Protein AF-A0A820VZ12-F1 (afdb_monomer)

Sequence (240 aa):
MRTAVIKLWQDGKSKKFISRVVNHDIKTIRKIIKSYEQEVAGKLQESTKVTILSNYQDQIQQFLEQNLSKVRIFEELQKAGYNGSYPSLTNYARGLEVSGKVCVRFHTLAGEEAQVDFGEVLFTTTAEILRQLHMSKADNSYYKKFNEYLAVDLLILDELGFKKLPNYSSDDFFEIIAKRYEKGSVIITSNKPFENWGEIFDDKVLANAIRDRVIHHAIICKINNGISYRTKSISFEPNN

Foldseek 3Di:
DLVQLVVVVVVVDDLVVSCVVVVHDSVVSVVSVVVVVCVVCVPPPPPPPVDLCVVCVVVLVVCVVVVHDLVVSVVVVVVVVDPDDSVVSVVVVVVVDPPPPPDPPDDDDVVPPPPPPPFFEDEDELQVLLVVLVVCVVVVCNVVSLVVQVVTQEYEYEEQPVDADDLSSLVSVLVSLVSCQVPHHYHYDYPDDLVCQCRRNVHPVSSVSSSCSDPVPDDDDDDPDDDPPVCPVVPDDPDD

Structure (mmCIF, N/CA/C/O backbone):
data_AF-A0A820VZ12-F1
#
_entry.id   AF-A0A820VZ12-F1
#
loop_
_atom_site.group_PDB
_atom_site.id
_atom_site.type_symbol
_atom_site.label_atom_id
_atom_site.label_alt_id
_atom_site.label_comp_id
_atom_site.label_asym_id
_atom_site.label_entity_id
_atom_site.label_seq_id
_atom_site.pdbx_PDB_ins_code
_atom_site.Cartn_x
_atom_site.Cartn_y
_atom_site.Cartn_z
_atom_site.occupancy
_atom_site.B_iso_or_equiv
_atom_site.auth_seq_id
_atom_site.auth_comp_id
_atom_site.auth_asym_id
_atom_site.auth_atom_id
_atom_site.pdbx_PDB_model_num
ATOM 1 N N . MET A 1 1 ? -48.616 -8.112 40.181 1.00 79.62 1 MET A N 1
ATOM 2 C CA . MET A 1 1 ? -47.929 -8.844 41.276 1.00 79.62 1 MET A CA 1
ATOM 3 C C . MET A 1 1 ? -46.790 -8.034 41.904 1.00 79.62 1 MET A C 1
ATOM 5 O O . MET A 1 1 ? -46.906 -7.684 43.070 1.00 79.62 1 MET A O 1
ATOM 9 N N . ARG A 1 2 ? -45.727 -7.689 41.154 1.00 87.50 2 ARG A N 1
ATOM 10 C CA . ARG A 1 2 ? -44.543 -6.950 41.652 1.00 87.50 2 ARG A CA 1
ATOM 11 C C . ARG A 1 2 ? -44.887 -5.673 42.439 1.00 87.50 2 ARG A C 1
ATOM 13 O O . ARG A 1 2 ? -44.446 -5.515 43.570 1.00 87.50 2 ARG A O 1
ATOM 20 N N . THR A 1 3 ? -45.743 -4.820 41.881 1.00 88.44 3 THR A N 1
ATOM 21 C CA . THR A 1 3 ? -46.170 -3.548 42.491 1.00 88.44 3 THR A CA 1
ATOM 22 C C . THR A 1 3 ? -46.913 -3.732 43.817 1.00 88.44 3 THR A C 1
ATOM 24 O O . THR A 1 3 ? -46.687 -2.981 44.758 1.00 88.44 3 THR A O 1
ATOM 27 N N . ALA A 1 4 ? -47.758 -4.763 43.924 1.00 91.12 4 ALA A N 1
ATOM 28 C CA . ALA A 1 4 ? -48.505 -5.058 45.149 1.00 91.12 4 ALA A CA 1
ATOM 29 C C . ALA A 1 4 ? -47.581 -5.523 46.287 1.00 91.12 4 ALA A C 1
ATOM 31 O O . ALA A 1 4 ? -47.756 -5.113 47.431 1.00 91.12 4 ALA A O 1
ATOM 32 N N . VAL A 1 5 ? -46.562 -6.332 45.964 1.00 93.38 5 VAL A N 1
ATOM 33 C CA . VAL A 1 5 ? -45.535 -6.776 46.922 1.00 93.38 5 VAL A CA 1
ATOM 34 C C . VAL A 1 5 ? -44.725 -5.591 47.449 1.00 93.38 5 VAL A C 1
ATOM 36 O O . VAL A 1 5 ? -44.518 -5.497 48.655 1.00 93.38 5 VAL A O 1
ATOM 39 N N . ILE A 1 6 ? -44.301 -4.681 46.566 1.00 93.00 6 ILE A N 1
ATOM 40 C CA . ILE A 1 6 ? -43.519 -3.493 46.941 1.00 93.00 6 ILE A CA 1
ATOM 41 C C . ILE A 1 6 ? -44.345 -2.556 47.826 1.00 93.00 6 ILE A C 1
ATOM 43 O O . ILE A 1 6 ? -43.860 -2.150 48.876 1.00 93.00 6 ILE A O 1
ATOM 47 N N . LYS A 1 7 ? -45.604 -2.280 47.460 1.00 94.62 7 LYS A N 1
ATOM 48 C CA . LYS A 1 7 ? -46.491 -1.400 48.234 1.00 94.62 7 LYS A CA 1
ATOM 49 C C . LYS A 1 7 ? -46.727 -1.928 49.652 1.00 94.62 7 LYS A C 1
ATOM 51 O O . LYS A 1 7 ? -46.475 -1.225 50.618 1.00 94.62 7 LYS A O 1
ATOM 56 N N . LEU A 1 8 ? -47.091 -3.207 49.789 1.00 94.31 8 LEU A N 1
ATOM 57 C CA . LEU A 1 8 ? -47.292 -3.828 51.105 1.00 94.31 8 LEU A CA 1
ATOM 58 C C . LEU A 1 8 ? -46.006 -3.892 51.945 1.00 94.31 8 LEU A C 1
ATOM 60 O O . LEU A 1 8 ? -46.069 -3.872 53.174 1.00 94.31 8 LEU A O 1
ATOM 64 N N . TRP A 1 9 ? -44.845 -4.010 51.296 1.00 93.75 9 TRP A N 1
ATOM 65 C CA . TRP A 1 9 ? -43.552 -3.978 51.974 1.00 93.75 9 TRP A CA 1
ATOM 66 C C . TRP A 1 9 ? -43.190 -2.566 52.457 1.00 93.75 9 TRP A C 1
ATOM 68 O O . TRP A 1 9 ? -42.733 -2.428 53.590 1.00 93.75 9 TRP A O 1
ATOM 78 N N . GLN A 1 10 ? -43.461 -1.532 51.654 1.00 91.62 10 GLN A N 1
ATOM 79 C CA . GLN A 1 10 ? -43.332 -0.12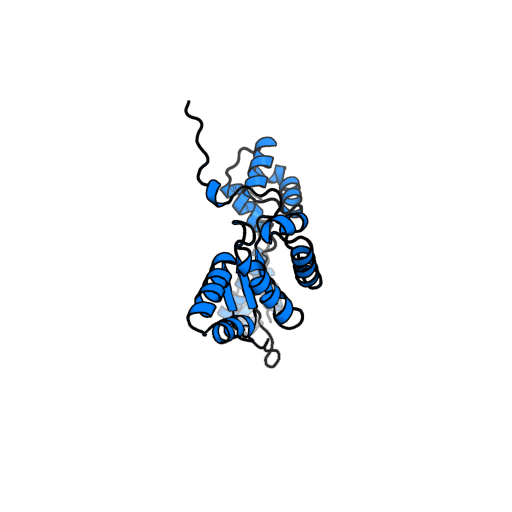4 52.051 1.00 91.62 10 GLN A CA 1
ATOM 80 C C . GLN A 1 10 ? -44.291 0.246 53.192 1.00 91.62 10 GLN A C 1
ATOM 82 O O . GLN A 1 10 ? -43.900 0.980 54.093 1.00 91.62 10 GLN A O 1
ATOM 87 N N . ASP A 1 11 ? -45.487 -0.352 53.229 1.00 94.00 11 ASP A N 1
ATOM 88 C CA . ASP A 1 11 ? -46.452 -0.243 54.337 1.00 94.00 11 ASP A CA 1
ATOM 89 C C . ASP A 1 11 ? -46.013 -1.015 55.611 1.00 94.00 11 ASP A C 1
ATOM 91 O O . ASP A 1 11 ? -46.794 -1.191 56.551 1.00 94.00 11 ASP A O 1
ATOM 95 N N . GLY A 1 12 ? -44.784 -1.548 55.645 1.00 91.25 12 GLY A N 1
ATOM 96 C CA . GLY A 1 12 ? -44.184 -2.207 56.810 1.00 91.25 12 GLY A CA 1
ATOM 97 C C . GLY A 1 12 ? -44.723 -3.608 57.116 1.00 91.25 12 GLY A C 1
ATOM 98 O O . GLY A 1 12 ? -44.469 -4.153 58.194 1.00 91.25 12 GLY A O 1
ATOM 99 N N . LYS A 1 13 ? -45.481 -4.235 56.205 1.00 94.06 13 LYS A N 1
ATOM 100 C CA . LYS A 1 13 ? -46.035 -5.577 56.441 1.00 94.06 13 LYS A CA 1
ATOM 101 C C . LYS A 1 13 ? -44.950 -6.656 56.377 1.00 94.06 13 LYS A C 1
ATOM 103 O O . LYS A 1 13 ? -44.010 -6.608 55.585 1.00 94.06 13 LYS A O 1
ATOM 108 N N . SER A 1 14 ? -45.110 -7.705 57.189 1.00 93.31 14 SER A N 1
ATOM 109 C CA . SER A 1 14 ? -44.151 -8.816 57.219 1.00 93.31 14 SER A CA 1
ATOM 110 C C . SER A 1 14 ? -44.168 -9.635 55.918 1.00 93.31 14 SER A C 1
ATOM 112 O O . SER A 1 14 ? -45.216 -9.884 55.325 1.00 93.31 14 SER A O 1
ATOM 114 N N . LYS A 1 15 ? -43.008 -10.162 55.504 1.00 93.12 15 LYS A N 1
ATOM 115 C CA . LYS A 1 15 ? -42.866 -10.988 54.282 1.00 93.12 15 LYS A CA 1
ATOM 116 C C . LYS A 1 15 ? -43.802 -12.214 54.272 1.00 93.12 15 LYS A C 1
ATOM 118 O O . LYS A 1 15 ? -44.285 -12.606 53.214 1.00 93.12 15 LYS A O 1
ATOM 123 N N . LYS A 1 16 ? -44.102 -12.791 55.449 1.00 93.31 16 LYS A N 1
ATOM 124 C CA . LYS A 1 16 ? -45.083 -13.886 55.612 1.00 93.31 16 LYS A CA 1
ATOM 125 C C . LYS A 1 16 ? -46.522 -13.418 55.370 1.00 93.31 16 LYS A C 1
ATOM 127 O O . LYS A 1 16 ? -47.303 -14.155 54.785 1.00 93.31 16 LYS A O 1
ATOM 132 N N . PHE A 1 17 ? -46.874 -12.210 55.812 1.00 94.06 17 PHE A N 1
ATOM 133 C CA . PHE A 1 17 ? -48.188 -11.620 55.555 1.00 94.06 17 PHE A CA 1
ATOM 134 C C . PHE A 1 17 ? -48.391 -11.363 54.058 1.00 94.06 17 PHE A C 1
ATOM 136 O O . PHE A 1 17 ? -49.392 -11.792 53.494 1.00 94.06 17 PHE A O 1
ATOM 143 N N . ILE A 1 18 ? -47.392 -10.772 53.397 1.00 95.19 18 ILE A N 1
ATOM 144 C CA . ILE A 1 18 ? -47.425 -10.498 51.951 1.00 95.19 18 ILE A CA 1
ATOM 145 C C . ILE A 1 18 ? -47.590 -11.799 51.147 1.00 95.19 18 ILE A C 1
ATOM 147 O O . ILE A 1 18 ? -48.362 -11.836 50.196 1.00 95.19 18 ILE A O 1
ATOM 151 N N . SER A 1 19 ? -46.928 -12.883 51.567 1.00 94.88 19 SER A N 1
ATOM 152 C CA . SER A 1 19 ? -47.043 -14.212 50.943 1.00 94.88 19 SER A CA 1
ATOM 153 C C . SER A 1 19 ? -48.467 -14.759 50.952 1.00 94.88 19 SER A C 1
ATOM 155 O O . SER A 1 19 ? -48.923 -15.260 49.927 1.00 94.88 19 SER A O 1
ATOM 157 N N . ARG A 1 20 ? -49.193 -14.592 52.064 1.00 93.56 20 ARG A N 1
ATOM 158 C CA . ARG A 1 20 ? -50.589 -15.039 52.185 1.00 93.56 20 ARG A CA 1
ATOM 159 C C . ARG A 1 20 ? -51.551 -14.187 51.363 1.00 93.56 20 ARG A C 1
ATOM 161 O O . ARG A 1 20 ? -52.439 -14.733 50.728 1.00 93.56 20 ARG A O 1
ATOM 168 N N . VAL A 1 21 ? -51.362 -12.866 51.360 1.00 93.38 21 VAL A N 1
ATOM 169 C CA . VAL A 1 21 ? -52.245 -11.929 50.641 1.00 93.38 21 VAL A CA 1
ATOM 170 C C . VAL A 1 21 ? -52.068 -12.037 49.128 1.00 93.38 21 VAL A C 1
ATOM 172 O O . VAL A 1 21 ? -53.041 -12.011 48.384 1.00 93.38 21 VAL A O 1
ATOM 175 N N . VAL A 1 22 ? -50.823 -12.162 48.665 1.00 91.19 22 VAL A N 1
ATOM 176 C CA . VAL A 1 22 ? -50.492 -12.228 47.233 1.00 91.19 22 VAL A CA 1
ATOM 177 C C . VAL A 1 22 ? -50.531 -13.676 46.711 1.00 91.19 22 VAL A C 1
ATOM 179 O O . VAL A 1 22 ? -50.381 -13.888 45.515 1.00 91.19 22 VAL A O 1
ATOM 182 N N . ASN A 1 23 ? -50.752 -14.664 47.589 1.00 92.25 23 ASN A N 1
ATOM 183 C CA . ASN A 1 23 ? -50.752 -16.104 47.305 1.00 92.25 23 ASN A CA 1
ATOM 184 C C . ASN A 1 23 ? -49.514 -16.575 46.515 1.00 92.25 23 ASN A C 1
ATOM 186 O O . ASN A 1 23 ? -49.612 -17.254 45.495 1.00 92.25 23 ASN A O 1
ATOM 190 N N . HIS A 1 24 ? -48.326 -16.176 46.976 1.00 91.69 24 HIS A N 1
ATOM 191 C CA . HIS A 1 24 ? -47.052 -16.527 46.343 1.00 91.69 24 HIS A CA 1
ATOM 192 C C . HIS A 1 24 ? -45.999 -16.951 47.363 1.00 91.69 24 HIS A C 1
ATOM 194 O O . HIS A 1 24 ? -45.975 -16.464 48.496 1.00 91.69 24 HIS A O 1
ATOM 200 N N . ASP A 1 25 ? -45.089 -17.828 46.928 1.00 92.50 25 ASP A N 1
ATOM 201 C CA . ASP A 1 25 ? -43.994 -18.325 47.759 1.00 92.50 25 ASP A CA 1
ATOM 202 C C . ASP A 1 25 ? -43.105 -17.193 48.301 1.00 92.50 25 ASP A C 1
ATOM 204 O O . ASP A 1 25 ? -42.796 -16.195 47.634 1.00 92.50 25 ASP A O 1
ATOM 208 N N . ILE A 1 26 ? -42.646 -17.374 49.539 1.00 90.88 26 ILE A N 1
ATOM 209 C CA . ILE A 1 26 ? -41.866 -16.372 50.262 1.00 90.88 26 ILE A CA 1
ATOM 210 C C . ILE A 1 26 ? -40.507 -16.083 49.602 1.00 90.88 26 ILE A C 1
ATOM 212 O O . ILE A 1 26 ? -39.981 -14.976 49.762 1.00 90.88 26 ILE A O 1
ATOM 216 N N . LYS A 1 27 ? -39.924 -17.025 48.843 1.00 91.94 27 LYS A N 1
ATOM 217 C CA . LYS A 1 27 ? -38.670 -16.807 48.102 1.00 91.94 27 LYS A CA 1
ATOM 218 C C . LYS A 1 27 ? -38.882 -15.833 46.948 1.00 91.94 27 LYS A C 1
ATOM 220 O O . LYS A 1 27 ? -38.042 -14.958 46.746 1.00 91.94 27 LYS A O 1
ATOM 225 N N . THR A 1 28 ? -40.019 -15.919 46.260 1.00 89.94 28 THR A N 1
ATOM 226 C CA . THR A 1 28 ? -40.394 -14.988 45.185 1.00 89.94 28 THR A CA 1
ATOM 227 C C . THR A 1 28 ? -40.543 -13.569 45.725 1.00 89.94 28 THR A C 1
ATOM 229 O O . THR A 1 28 ? -39.992 -12.631 45.155 1.00 89.94 28 THR A O 1
ATOM 232 N N . ILE A 1 29 ? -41.183 -13.409 46.888 1.00 94.19 29 ILE A N 1
ATOM 233 C CA . ILE A 1 29 ? -41.314 -12.102 47.553 1.00 94.19 29 ILE A CA 1
ATOM 234 C C . ILE A 1 29 ? -39.954 -11.543 47.973 1.00 94.19 29 ILE A C 1
ATOM 236 O O . ILE A 1 29 ? -39.674 -10.374 47.721 1.00 94.19 29 ILE A O 1
ATOM 240 N N . ARG A 1 30 ? -39.074 -12.363 48.565 1.00 93.44 30 ARG A N 1
ATOM 241 C CA . ARG A 1 30 ? -37.705 -11.929 48.901 1.00 93.44 30 ARG A CA 1
ATOM 242 C C . ARG A 1 30 ? -36.926 -11.493 47.665 1.00 93.44 30 ARG A C 1
ATOM 244 O O . ARG A 1 30 ? -36.206 -10.506 47.744 1.00 93.44 30 ARG A O 1
ATOM 251 N N . LYS A 1 31 ? -37.071 -12.207 46.545 1.00 92.38 31 LYS A N 1
ATOM 252 C CA . LYS A 1 31 ? -36.411 -11.863 45.280 1.00 92.38 31 LYS A CA 1
ATOM 253 C C . LYS A 1 31 ? -36.902 -10.516 44.748 1.00 92.38 31 LYS A C 1
ATOM 255 O O . LYS A 1 31 ? -36.071 -9.703 44.371 1.00 92.38 31 LYS A O 1
ATOM 260 N N . ILE A 1 32 ? -38.215 -10.269 44.789 1.00 92.56 32 ILE A N 1
ATOM 261 C CA . ILE A 1 32 ? -38.827 -8.998 44.366 1.00 92.56 32 ILE A CA 1
ATOM 262 C C . ILE A 1 32 ? -38.390 -7.833 45.263 1.00 92.56 32 ILE A C 1
ATOM 264 O O . ILE A 1 32 ? -38.066 -6.765 44.754 1.00 92.56 32 ILE A O 1
ATOM 268 N N . ILE A 1 33 ? -38.365 -8.028 46.585 1.00 92.94 33 ILE A N 1
ATOM 269 C CA . ILE A 1 33 ? -37.900 -6.993 47.519 1.00 92.94 33 ILE A CA 1
ATOM 270 C C . ILE A 1 33 ? -36.417 -6.714 47.287 1.00 92.94 33 ILE A C 1
ATOM 272 O O . ILE A 1 33 ? -36.055 -5.560 47.141 1.00 92.94 33 ILE A O 1
ATOM 276 N N . LYS A 1 34 ? -35.576 -7.747 47.150 1.00 90.19 34 LYS A N 1
ATOM 277 C CA . LYS A 1 34 ? -34.143 -7.574 46.881 1.00 90.19 34 LYS A CA 1
ATOM 278 C C . LYS A 1 34 ? -33.889 -6.863 45.550 1.00 90.19 34 LYS A C 1
ATOM 280 O O . LYS A 1 34 ? -33.028 -5.996 45.492 1.00 90.19 34 LYS A O 1
ATOM 285 N N . SER A 1 35 ? -34.631 -7.202 44.491 1.00 85.81 35 SER A N 1
ATOM 286 C CA . SER A 1 35 ? -34.505 -6.505 43.205 1.00 85.81 35 SER A CA 1
ATOM 287 C C . SER A 1 35 ? -34.989 -5.060 43.294 1.00 85.81 35 SER A C 1
ATOM 289 O O . SER A 1 35 ? -34.406 -4.195 42.661 1.00 85.81 35 SER A O 1
ATOM 291 N N . TYR A 1 36 ? -36.026 -4.784 44.091 1.00 87.62 36 TYR A N 1
ATOM 292 C CA . TYR A 1 36 ? -36.505 -3.424 44.335 1.00 87.62 36 TYR A CA 1
ATOM 293 C C . TYR A 1 36 ? -35.519 -2.612 45.185 1.00 87.62 36 TYR A C 1
ATOM 295 O O . TYR A 1 36 ? -35.194 -1.490 44.829 1.00 87.62 36 TYR A O 1
ATOM 303 N N . GLU A 1 37 ? -34.978 -3.190 46.257 1.00 84.19 37 GLU A N 1
ATOM 304 C CA . GLU A 1 37 ? -33.902 -2.601 47.057 1.00 84.19 37 GLU A CA 1
ATOM 305 C C . GLU A 1 37 ? -32.676 -2.317 46.186 1.00 84.19 37 GLU A C 1
ATOM 307 O O . GLU A 1 37 ? -32.082 -1.265 46.342 1.00 84.19 37 GLU A O 1
ATOM 312 N N . GLN A 1 38 ? -32.330 -3.193 45.235 1.00 73.62 38 GLN A N 1
ATOM 313 C CA . GLN A 1 38 ? -31.252 -2.964 44.266 1.00 73.62 38 GLN A CA 1
ATOM 314 C C . GLN A 1 38 ? -31.593 -1.908 43.207 1.00 73.62 38 GLN A C 1
ATOM 316 O O . GLN A 1 38 ? -30.705 -1.174 42.801 1.00 73.62 38 GLN A O 1
ATOM 321 N N . GLU A 1 39 ? -32.846 -1.793 42.767 1.00 74.50 39 GLU A N 1
ATOM 322 C CA . GLU A 1 39 ? -33.287 -0.726 41.853 1.00 74.50 39 GLU A CA 1
ATOM 323 C C . GLU A 1 39 ? -33.321 0.642 42.547 1.00 74.50 39 GLU A C 1
ATOM 325 O O . GLU A 1 39 ? -32.952 1.650 41.949 1.00 74.50 39 GLU A O 1
ATOM 330 N N . VAL A 1 40 ? -33.715 0.683 43.822 1.00 73.44 40 VAL A N 1
ATOM 331 C CA . VAL A 1 40 ? -33.707 1.898 44.649 1.00 73.44 40 VAL A CA 1
ATOM 332 C C . VAL A 1 40 ? -32.278 2.250 45.080 1.00 73.44 40 VAL A C 1
ATOM 334 O O . VAL A 1 40 ? -31.888 3.411 44.990 1.00 73.44 40 VAL A O 1
ATOM 337 N N . ALA A 1 41 ? -31.465 1.260 45.465 1.00 59.34 41 ALA A N 1
ATOM 338 C CA . ALA A 1 41 ? -30.036 1.419 45.757 1.00 59.34 41 ALA A CA 1
ATOM 339 C C . ALA A 1 41 ? -29.186 1.623 44.492 1.00 59.34 41 ALA A C 1
ATOM 341 O O . ALA A 1 41 ? -28.060 2.091 44.586 1.00 59.34 41 ALA A O 1
ATOM 342 N N . GLY A 1 42 ? -29.723 1.344 43.302 1.00 47.50 42 GLY A N 1
ATOM 343 C CA . GLY A 1 42 ? -29.133 1.708 42.012 1.00 47.50 42 GLY A CA 1
ATOM 344 C C . GLY A 1 42 ? -29.077 3.222 41.783 1.00 47.50 42 GLY A C 1
ATOM 345 O O . GLY A 1 42 ? -28.448 3.670 40.83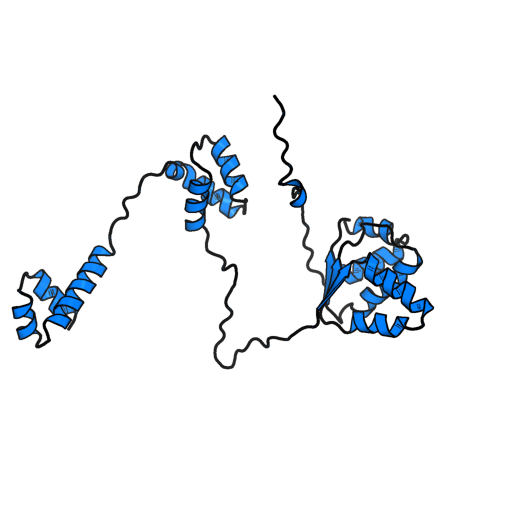2 1.00 47.50 42 GLY A O 1
ATOM 346 N N . LYS A 1 43 ? -29.678 4.016 42.681 1.00 44.12 43 LYS A N 1
ATOM 347 C CA . LYS A 1 43 ? -29.407 5.448 42.859 1.00 44.12 43 LYS A CA 1
ATOM 348 C C . LYS A 1 43 ? -28.449 5.702 44.027 1.00 44.12 43 LYS A C 1
ATOM 350 O O . LYS A 1 43 ? -28.680 6.591 44.844 1.00 44.12 43 LYS A O 1
ATOM 355 N N . LEU A 1 44 ? -27.369 4.932 44.132 1.00 44.00 44 LEU A N 1
ATOM 356 C CA . LEU A 1 44 ? -26.203 5.408 44.865 1.00 44.00 44 LEU A CA 1
ATOM 357 C C . LEU A 1 44 ? -25.711 6.652 44.121 1.00 44.00 44 LEU A C 1
ATOM 359 O O . LEU A 1 44 ? -25.257 6.556 42.985 1.00 44.00 44 LEU A O 1
ATOM 363 N N . GLN A 1 45 ? -25.841 7.823 44.749 1.00 49.66 45 GLN A N 1
ATOM 364 C CA . GLN A 1 45 ? -24.962 8.940 44.434 1.00 49.66 45 GLN A CA 1
ATOM 365 C C . GLN A 1 45 ? -23.547 8.390 44.590 1.00 49.66 45 GLN A C 1
ATOM 367 O O . GLN A 1 45 ? -23.128 8.066 45.704 1.00 49.66 45 GLN A O 1
ATOM 372 N N . GLU A 1 46 ? -22.849 8.192 43.472 1.00 39.34 46 GLU A N 1
ATOM 373 C CA . GLU A 1 46 ? -21.415 7.956 43.511 1.00 39.34 46 GLU A CA 1
ATOM 374 C C . GLU A 1 46 ? -20.827 9.056 44.389 1.00 39.34 46 GLU A C 1
ATOM 376 O O . GLU A 1 46 ? -21.117 10.239 44.193 1.00 39.34 46 GLU A O 1
ATOM 381 N N . SER A 1 47 ? -20.052 8.683 45.406 1.00 38.72 47 SER A N 1
ATOM 382 C CA . SER A 1 47 ? -19.234 9.669 46.087 1.00 38.72 47 SER A CA 1
ATOM 383 C C . SER A 1 47 ? -18.308 10.234 45.019 1.00 38.72 47 SER A C 1
ATOM 385 O O . SER A 1 47 ? -17.355 9.578 44.599 1.00 38.72 47 SER A O 1
ATOM 387 N N . THR A 1 48 ? -18.613 11.427 44.512 1.00 43.53 48 THR A N 1
ATOM 388 C CA . THR A 1 48 ? -17.707 12.157 43.636 1.00 43.53 48 THR A CA 1
ATOM 389 C C . THR A 1 48 ? -16.497 12.485 44.488 1.00 43.53 48 THR A C 1
ATOM 391 O O . THR A 1 48 ? -16.442 13.524 45.144 1.00 43.53 48 THR A O 1
ATOM 394 N N . LYS A 1 49 ? -15.533 11.559 44.552 1.00 46.47 49 LYS A N 1
ATOM 395 C CA . LYS A 1 49 ? -14.177 11.867 44.981 1.00 46.47 49 LYS A CA 1
ATOM 396 C C . LYS A 1 49 ? -13.754 13.012 44.078 1.00 46.47 49 LYS A C 1
ATOM 398 O O . LYS A 1 49 ? -13.510 12.786 42.892 1.00 46.47 49 LYS A O 1
ATOM 403 N N . VAL A 1 50 ? -13.743 14.226 44.627 1.00 52.06 50 VAL A N 1
ATOM 404 C CA . VAL A 1 50 ? -13.227 15.416 43.954 1.00 52.06 50 VAL A CA 1
ATOM 405 C C . VAL A 1 50 ? -11.762 15.116 43.686 1.00 52.06 50 VAL A C 1
ATOM 407 O O . VAL A 1 50 ? -10.902 15.188 44.559 1.00 52.06 50 VAL A O 1
ATOM 410 N N . THR A 1 51 ? -11.516 14.588 42.499 1.00 61.47 51 THR A N 1
ATOM 411 C CA . THR A 1 51 ? -10.193 14.188 42.052 1.00 61.47 51 THR A CA 1
ATOM 412 C C . THR A 1 51 ? -9.535 15.465 41.558 1.00 61.47 51 THR A C 1
ATOM 414 O O . THR A 1 51 ? -10.222 16.283 40.973 1.00 61.47 51 THR A O 1
ATOM 417 N N . ILE A 1 52 ? -8.226 15.658 41.726 1.00 69.38 52 ILE A N 1
ATOM 418 C CA . ILE A 1 52 ? -7.501 16.857 41.236 1.00 69.38 52 ILE A CA 1
ATOM 419 C C . ILE A 1 52 ? -7.816 17.166 39.749 1.00 69.38 52 ILE A C 1
ATOM 421 O O . ILE A 1 52 ? -7.771 18.312 39.313 1.00 69.38 52 ILE A O 1
ATOM 425 N N . LEU A 1 53 ? -8.193 16.134 38.985 1.00 76.62 53 LEU A N 1
ATOM 426 C CA . LEU A 1 53 ? -8.684 16.190 37.604 1.00 76.62 53 LEU A CA 1
ATOM 427 C C . LEU A 1 53 ? -10.001 16.967 37.406 1.00 76.62 53 LEU A C 1
ATOM 429 O O . LEU A 1 53 ? -10.258 17.399 36.288 1.00 76.62 53 LEU A O 1
ATOM 433 N N . SER A 1 54 ? -10.818 17.173 38.446 1.00 72.19 54 SER A N 1
ATOM 434 C CA . SER A 1 54 ? -12.097 17.896 38.370 1.00 72.19 54 SER A CA 1
ATOM 435 C C . SER A 1 54 ? -11.925 19.349 37.933 1.00 72.19 54 SER A C 1
ATOM 437 O O . SER A 1 54 ? -12.810 19.912 37.306 1.00 72.19 54 SER A O 1
ATOM 439 N N . ASN A 1 55 ? -10.768 19.947 38.218 1.00 83.75 55 ASN A N 1
ATOM 440 C CA . ASN A 1 55 ? -10.481 21.333 37.845 1.00 83.75 55 ASN A CA 1
ATOM 441 C C . ASN A 1 55 ? -10.045 21.478 36.378 1.00 83.75 55 ASN A C 1
ATOM 443 O O . ASN A 1 55 ? -9.947 22.592 35.878 1.00 83.75 55 ASN A O 1
ATOM 447 N N . TYR A 1 56 ? -9.769 20.362 35.699 1.00 85.69 56 TYR A N 1
ATOM 448 C CA . TYR A 1 56 ? -9.215 20.323 34.345 1.00 85.69 56 TYR A CA 1
ATOM 449 C C . TYR A 1 56 ? -10.135 19.589 33.354 1.00 85.69 56 TYR A C 1
ATOM 451 O O . TYR A 1 56 ? -9.713 19.267 32.246 1.00 85.69 56 TYR A O 1
ATOM 459 N N . GLN A 1 57 ? -11.384 19.297 33.735 1.00 83.31 57 GLN A N 1
ATOM 460 C CA . GLN A 1 57 ? -12.300 18.470 32.935 1.00 83.31 57 GLN A CA 1
ATOM 461 C C . GLN A 1 57 ? -12.600 19.095 31.572 1.00 83.31 57 GLN A C 1
ATOM 463 O O . GLN A 1 57 ? -12.472 18.410 30.559 1.00 83.31 57 GLN A O 1
ATOM 468 N N . ASP A 1 58 ? -12.905 20.394 31.547 1.00 84.25 58 ASP A N 1
ATOM 469 C CA . ASP A 1 58 ? -13.232 21.122 30.316 1.00 84.25 58 ASP A CA 1
ATOM 470 C C . ASP A 1 58 ? -12.050 21.141 29.340 1.00 84.25 58 ASP A C 1
ATOM 472 O O . ASP A 1 58 ? -12.207 20.910 28.143 1.00 84.25 58 ASP A O 1
ATOM 476 N N . GLN A 1 59 ? -10.834 21.333 29.862 1.00 84.94 59 GLN A N 1
ATOM 477 C CA . GLN A 1 59 ? -9.611 21.311 29.059 1.00 84.94 59 GLN A CA 1
ATOM 478 C C . GLN A 1 59 ? -9.345 19.918 28.484 1.00 84.94 59 GLN A C 1
ATOM 480 O O . GLN A 1 59 ? -9.007 19.781 27.310 1.00 84.94 59 GLN A O 1
ATOM 485 N N . ILE A 1 60 ? -9.529 18.868 29.292 1.00 85.94 60 ILE A N 1
ATOM 486 C CA . ILE A 1 60 ? -9.376 17.479 28.843 1.00 85.94 60 ILE A CA 1
ATOM 487 C C . ILE A 1 60 ? -10.361 17.176 27.716 1.00 85.94 60 ILE A C 1
ATOM 489 O O . ILE A 1 60 ? -9.961 16.586 26.714 1.00 85.94 60 ILE A O 1
ATOM 493 N N . GLN A 1 61 ? -11.619 17.598 27.850 1.00 85.69 61 GLN A N 1
ATOM 494 C CA . GLN A 1 61 ? -12.627 17.400 26.815 1.00 85.69 61 GLN A CA 1
ATOM 495 C C . GLN A 1 61 ? -12.264 18.148 25.526 1.00 85.69 61 GLN A C 1
ATOM 497 O O . GLN A 1 61 ? -12.264 17.542 24.456 1.00 85.69 61 GLN A O 1
ATOM 502 N N . GLN A 1 62 ? -11.857 19.415 25.626 1.00 87.38 62 GLN A N 1
ATOM 503 C CA . GLN A 1 62 ? -11.427 20.206 24.473 1.00 87.38 62 GLN A CA 1
ATOM 504 C C . GLN A 1 62 ? -10.240 19.561 23.739 1.00 87.38 62 GLN A C 1
ATOM 506 O O . GLN A 1 62 ? -10.219 19.501 22.509 1.00 87.38 62 GLN A O 1
ATOM 511 N N . PHE A 1 63 ? -9.249 19.043 24.470 1.00 88.81 63 PHE A N 1
ATOM 512 C CA . PHE A 1 63 ? -8.107 18.374 23.849 1.00 88.81 63 PHE A CA 1
ATOM 513 C C . PHE A 1 63 ? -8.473 17.025 23.215 1.00 88.81 63 PHE A C 1
ATOM 515 O O . PHE A 1 63 ? -7.894 16.657 22.190 1.00 88.81 63 PHE A O 1
ATOM 522 N N . LEU A 1 64 ? -9.437 16.296 23.788 1.00 84.94 64 LEU A N 1
ATOM 523 C CA . LEU A 1 64 ? -9.974 15.072 23.189 1.00 84.94 64 LEU A CA 1
ATOM 524 C C . LEU A 1 64 ? -10.745 15.370 21.893 1.00 84.94 64 LEU A C 1
ATOM 526 O O . LEU A 1 64 ? -10.550 14.662 20.909 1.00 84.94 64 LEU A O 1
ATOM 530 N N . GLU A 1 65 ? -11.546 16.440 21.848 1.00 83.94 65 GLU A N 1
ATOM 531 C CA . GLU A 1 65 ? -12.249 16.891 20.631 1.00 83.94 65 GLU A CA 1
ATOM 532 C C . GLU A 1 65 ? -11.275 17.296 19.513 1.00 83.94 65 GLU A C 1
ATOM 534 O O . GLU A 1 65 ? -11.525 17.057 18.332 1.00 83.94 65 GLU A O 1
ATOM 539 N N . GLN A 1 66 ? -10.116 17.841 19.882 1.00 83.88 66 GLN A N 1
ATOM 540 C CA . GLN A 1 66 ? -9.021 18.150 18.961 1.00 83.88 66 GLN A CA 1
ATOM 541 C C . GLN A 1 66 ? -8.193 16.914 18.544 1.00 83.88 66 GLN A C 1
ATOM 543 O O . GLN A 1 66 ? -7.201 17.058 17.830 1.00 83.88 66 GLN A O 1
ATOM 548 N N . ASN A 1 67 ? -8.583 15.700 18.956 1.00 80.75 67 ASN A N 1
ATOM 549 C CA . ASN A 1 67 ? -7.884 14.435 18.691 1.00 80.75 67 ASN A CA 1
ATOM 550 C C . ASN A 1 67 ? -6.413 14.413 19.161 1.00 80.75 67 ASN A C 1
ATOM 552 O O . ASN A 1 67 ? -5.563 13.750 18.557 1.00 80.75 67 ASN A O 1
ATOM 556 N N . LEU A 1 68 ? -6.077 15.117 20.250 1.00 82.88 68 LEU A N 1
ATOM 557 C CA . LEU A 1 68 ? -4.732 15.041 20.827 1.00 82.88 68 LEU A CA 1
ATOM 558 C C . LEU A 1 68 ? -4.496 13.672 21.479 1.00 82.88 68 LEU A C 1
ATOM 560 O O . LEU A 1 68 ? -5.363 13.090 22.127 1.00 82.88 68 LEU A O 1
ATOM 564 N N . SER A 1 69 ? -3.263 13.170 21.374 1.00 83.88 69 SER A N 1
ATOM 565 C CA . SER A 1 69 ? -2.877 11.944 22.081 1.00 83.88 69 SER A CA 1
ATOM 566 C C . SER A 1 69 ? -2.896 12.148 23.603 1.00 83.88 69 SER A C 1
ATOM 568 O O . SER A 1 69 ? -2.512 13.207 24.093 1.00 83.88 69 SER A O 1
ATOM 570 N N . LYS A 1 70 ? -3.230 11.109 24.381 1.00 84.44 70 LYS A N 1
ATOM 571 C CA . LYS A 1 70 ? -3.247 11.174 25.863 1.00 84.44 70 LYS A CA 1
ATOM 572 C C . LYS A 1 70 ? -1.923 11.623 26.477 1.00 84.44 70 LYS A C 1
ATOM 574 O O . LYS A 1 70 ? -1.912 12.250 27.529 1.00 84.44 70 LYS A O 1
ATOM 579 N N . VAL A 1 71 ? -0.811 11.284 25.824 1.00 87.94 71 VAL A N 1
ATOM 580 C CA . VAL A 1 71 ? 0.528 11.747 26.218 1.00 87.94 71 VAL A CA 1
ATOM 581 C C . VAL A 1 71 ? 0.615 13.263 26.072 1.00 87.94 71 VAL A C 1
ATOM 583 O O . VAL A 1 71 ? 1.020 13.943 27.006 1.00 87.94 71 VAL A O 1
ATOM 586 N N . ARG A 1 72 ? 0.143 13.803 24.944 1.00 89.81 72 ARG A N 1
ATOM 587 C CA . ARG A 1 72 ? 0.130 15.245 24.710 1.00 89.81 72 ARG A CA 1
ATOM 588 C C . ARG A 1 72 ? -0.807 15.989 25.661 1.00 89.81 72 ARG A C 1
ATOM 590 O O . ARG A 1 72 ? -0.437 17.036 26.172 1.00 89.81 72 ARG A O 1
ATOM 597 N N . ILE A 1 73 ? -1.986 15.429 25.932 1.00 90.44 73 ILE A N 1
ATOM 598 C CA . ILE A 1 73 ? -2.932 15.981 26.914 1.00 90.44 73 ILE A CA 1
ATOM 599 C C . ILE A 1 73 ? -2.264 16.081 28.290 1.00 90.44 73 ILE A C 1
ATOM 601 O O . ILE A 1 73 ? -2.385 17.099 28.960 1.00 90.44 73 ILE A O 1
ATOM 605 N N . PHE A 1 74 ? -1.515 15.053 28.699 1.00 92.25 74 PHE A N 1
ATOM 606 C CA . PHE A 1 74 ? -0.790 15.068 29.967 1.00 92.25 74 PHE A CA 1
ATOM 607 C C . PHE A 1 74 ? 0.265 16.176 30.040 1.00 92.25 74 PHE A C 1
ATOM 609 O O . PHE A 1 74 ? 0.320 16.883 31.041 1.00 92.25 74 PHE A O 1
ATOM 616 N N . GLU A 1 75 ? 1.057 16.366 28.982 1.00 90.00 75 GLU A N 1
ATOM 617 C CA . GLU A 1 75 ? 2.051 17.447 28.908 1.00 90.00 75 GLU A CA 1
ATOM 618 C C . GLU A 1 75 ? 1.406 18.835 29.019 1.00 90.00 75 GLU A C 1
ATOM 620 O O . GLU A 1 75 ? 1.897 19.692 29.753 1.00 90.00 75 GLU A O 1
ATOM 625 N N . GLU A 1 76 ? 0.302 19.067 28.302 1.00 90.69 76 GLU A N 1
ATOM 626 C CA . GLU A 1 76 ? -0.403 20.354 28.341 1.00 90.69 76 GLU A CA 1
ATOM 627 C C . GLU A 1 76 ? -1.025 20.617 29.717 1.00 90.69 76 GLU A C 1
ATOM 629 O O . GLU A 1 76 ? -0.940 21.730 30.237 1.00 90.69 76 GLU A O 1
ATOM 634 N N . LEU A 1 77 ? -1.549 19.580 30.374 1.00 90.19 77 LEU A N 1
ATOM 635 C CA . LEU A 1 77 ? -2.028 19.696 31.748 1.00 90.19 77 LEU A CA 1
ATOM 636 C C . LEU A 1 77 ? -0.895 19.985 32.737 1.00 90.19 77 LEU A C 1
ATOM 638 O O . LEU A 1 77 ? -1.082 20.799 33.639 1.00 90.19 77 LEU A O 1
ATOM 642 N N . GLN A 1 78 ? 0.283 19.373 32.581 1.00 89.56 78 GLN A N 1
ATOM 643 C CA . GLN A 1 78 ? 1.435 19.670 33.442 1.00 89.56 78 GLN A CA 1
ATOM 644 C C . GLN A 1 78 ? 1.871 21.135 33.321 1.00 89.56 78 GLN A C 1
ATOM 646 O O . GLN A 1 78 ? 2.139 21.773 34.338 1.00 89.56 78 GLN A O 1
ATOM 651 N N . LYS A 1 79 ? 1.862 21.705 32.107 1.00 90.44 79 LYS A N 1
ATOM 652 C CA . LYS A 1 79 ? 2.112 23.145 31.902 1.00 90.44 79 LYS A CA 1
ATOM 653 C C . LYS A 1 79 ? 1.051 24.022 32.564 1.00 90.44 79 LYS A C 1
ATOM 655 O O . LYS A 1 79 ? 1.378 25.088 33.072 1.00 90.44 79 LYS A O 1
ATOM 660 N N . ALA A 1 80 ? -0.199 23.565 32.579 1.00 86.44 80 ALA A N 1
ATOM 661 C CA . ALA A 1 80 ? -1.303 24.230 33.264 1.00 86.44 80 ALA A CA 1
ATOM 662 C C . ALA A 1 80 ? -1.281 24.045 34.798 1.00 86.44 80 ALA A C 1
ATOM 664 O O . ALA A 1 80 ? -2.158 24.571 35.480 1.00 86.44 80 ALA A O 1
ATOM 665 N N . GLY A 1 81 ? -0.288 23.334 35.352 1.00 87.50 81 GLY A N 1
ATOM 666 C CA . GLY A 1 81 ? -0.111 23.140 36.795 1.00 87.50 81 GLY A CA 1
ATOM 667 C C . GLY A 1 81 ? -0.709 21.843 37.352 1.00 87.50 81 GLY A C 1
ATOM 668 O O . GLY A 1 81 ? -0.900 21.714 38.564 1.00 87.50 81 GLY A O 1
ATOM 669 N N . TYR A 1 82 ? -1.025 20.865 36.501 1.00 89.00 82 TYR A N 1
ATOM 670 C CA . TYR A 1 82 ? -1.498 19.555 36.942 1.00 89.00 82 TYR A CA 1
ATOM 671 C C . TYR A 1 82 ? -0.362 18.710 37.538 1.00 89.00 82 TYR A C 1
ATOM 673 O O . TYR A 1 82 ? 0.547 18.273 36.836 1.00 89.00 82 TYR A O 1
ATOM 681 N N . ASN A 1 83 ? -0.479 18.395 38.831 1.00 85.50 83 ASN A N 1
ATOM 682 C CA . ASN A 1 83 ? 0.506 17.606 39.585 1.00 85.50 83 ASN A CA 1
ATOM 683 C C . ASN A 1 83 ? 0.133 16.117 39.737 1.00 85.50 83 ASN A C 1
ATOM 685 O O . ASN A 1 83 ? 0.690 15.416 40.581 1.00 85.50 83 ASN A O 1
ATOM 689 N N . GLY A 1 84 ? -0.856 15.624 38.988 1.00 86.06 84 GLY A N 1
ATOM 690 C CA . GLY A 1 84 ? -1.280 14.225 39.072 1.00 86.06 84 GLY A CA 1
ATOM 691 C C . GLY A 1 84 ? -0.455 13.282 38.193 1.00 86.06 84 GLY A C 1
ATOM 692 O O . GLY A 1 84 ? 0.350 13.697 37.363 1.00 86.06 84 GLY A O 1
ATOM 693 N N . SER A 1 85 ? -0.668 11.976 38.364 1.00 85.06 85 SER A N 1
ATOM 694 C CA . SER A 1 85 ? 0.051 10.952 37.603 1.00 85.06 85 SER A CA 1
ATOM 695 C C . SER A 1 85 ? -0.590 10.674 36.240 1.00 85.06 85 SER A C 1
ATOM 697 O O . SER A 1 85 ? -1.814 10.695 36.089 1.00 85.06 85 SER A O 1
ATOM 699 N N . TYR A 1 86 ? 0.232 10.322 35.249 1.00 85.44 86 TYR A N 1
ATOM 700 C CA . TYR A 1 86 ? -0.229 9.950 33.906 1.00 85.44 86 TYR A CA 1
ATOM 701 C C . TYR A 1 86 ? -1.299 8.832 33.887 1.00 85.44 86 TYR A C 1
ATOM 703 O O . TYR A 1 86 ? -2.294 8.971 33.164 1.00 85.44 86 TYR A O 1
ATOM 711 N N . PRO A 1 87 ? -1.193 7.750 34.692 1.00 85.75 87 PRO A N 1
ATOM 712 C CA . PRO A 1 87 ? -2.249 6.741 34.774 1.00 85.75 87 PRO A CA 1
ATOM 713 C C . PRO A 1 87 ? -3.588 7.298 35.265 1.00 85.75 87 PRO A C 1
ATOM 715 O O . PRO A 1 87 ? -4.632 6.835 34.812 1.00 85.75 87 PRO A O 1
ATOM 718 N N . SER A 1 88 ? -3.575 8.309 36.143 1.00 85.12 88 SER A N 1
ATOM 719 C CA . SER A 1 88 ? -4.798 8.946 36.650 1.00 85.12 88 SER A CA 1
ATOM 720 C C . SER A 1 88 ? -5.545 9.671 35.533 1.00 85.12 88 SER A C 1
ATOM 722 O O . SER A 1 88 ? -6.741 9.445 35.357 1.00 85.12 88 SER A O 1
ATOM 724 N N . LEU A 1 89 ? -4.831 10.461 34.722 1.00 87.88 89 LEU A N 1
ATOM 725 C CA . LEU A 1 89 ? -5.396 11.084 33.522 1.00 87.88 89 LEU A CA 1
ATOM 726 C C . LEU A 1 89 ? -5.886 10.031 32.527 1.00 87.88 89 LEU A C 1
ATOM 728 O O . LEU A 1 89 ? -6.983 10.144 31.999 1.00 87.88 89 LEU A O 1
ATOM 732 N N . THR A 1 90 ? -5.082 9.000 32.267 1.00 84.56 90 THR A N 1
ATOM 733 C CA . THR A 1 90 ? -5.417 7.964 31.281 1.00 84.56 90 THR A CA 1
ATOM 734 C C . THR A 1 90 ? -6.679 7.202 31.676 1.00 84.56 90 THR A C 1
ATOM 736 O O . THR A 1 90 ? -7.524 6.934 30.823 1.00 84.56 90 THR A O 1
ATOM 739 N N . ASN A 1 91 ? -6.825 6.865 32.959 1.00 82.06 91 ASN A N 1
ATOM 740 C CA . ASN A 1 91 ? -8.021 6.218 33.491 1.00 82.06 91 ASN A CA 1
ATOM 741 C C . ASN A 1 91 ? -9.243 7.136 33.404 1.00 82.06 91 ASN A C 1
ATOM 743 O O . ASN A 1 91 ? -10.311 6.672 33.021 1.00 82.06 91 ASN A O 1
ATOM 747 N N . TYR A 1 92 ? -9.071 8.425 33.701 1.00 84.44 92 TYR A N 1
ATOM 748 C CA . TYR A 1 92 ? -10.129 9.424 33.584 1.00 84.44 92 TYR A CA 1
ATOM 749 C C . TYR A 1 92 ? -10.578 9.618 32.125 1.00 84.44 92 TYR A C 1
ATOM 751 O O . TYR A 1 92 ? -11.759 9.493 31.814 1.00 84.44 92 TYR A O 1
ATOM 759 N N . ALA A 1 93 ? -9.632 9.815 31.203 1.00 82.88 93 ALA A N 1
ATOM 760 C CA . ALA A 1 93 ? -9.899 9.998 29.778 1.00 82.88 93 ALA A CA 1
ATOM 761 C C . ALA A 1 93 ? -10.555 8.765 29.136 1.00 82.88 93 ALA A C 1
ATOM 763 O O . ALA A 1 93 ? -11.433 8.922 28.298 1.00 82.88 93 ALA A O 1
ATOM 764 N N . ARG A 1 94 ? -10.206 7.538 29.560 1.00 77.25 94 ARG A N 1
ATOM 765 C CA . ARG A 1 94 ? -10.899 6.310 29.109 1.00 77.25 94 ARG A CA 1
ATOM 766 C C . ARG A 1 94 ? -12.399 6.313 29.422 1.00 77.25 94 ARG A C 1
ATOM 768 O O . ARG A 1 94 ? -13.141 5.650 28.711 1.00 77.25 94 ARG A O 1
ATOM 775 N N . GLY A 1 95 ? -12.827 6.996 30.487 1.00 74.62 95 GLY A N 1
ATOM 776 C CA . GLY A 1 95 ? -14.244 7.125 30.838 1.00 74.62 95 GLY A CA 1
ATOM 777 C C . GLY A 1 95 ? -14.995 8.159 29.993 1.00 74.62 95 GLY A C 1
ATOM 778 O O . GLY A 1 95 ? -16.211 8.064 29.873 1.00 74.62 95 GLY A O 1
ATOM 779 N N . LEU A 1 96 ? -14.275 9.122 29.408 1.00 74.50 96 LEU A N 1
ATOM 780 C CA . LEU A 1 96 ? -14.822 10.169 28.535 1.00 74.50 96 LEU A CA 1
ATOM 781 C C . LEU A 1 96 ? -14.752 9.805 27.050 1.00 74.50 96 LEU A C 1
ATOM 783 O O . LEU A 1 96 ? -15.509 10.336 26.242 1.00 74.50 96 LEU A O 1
ATOM 787 N N . GLU A 1 97 ? -13.845 8.907 26.676 1.00 63.53 97 GLU A N 1
ATOM 788 C CA . GLU A 1 97 ? -13.778 8.378 25.324 1.00 63.53 97 GLU A CA 1
ATOM 789 C C . GLU A 1 97 ? -15.040 7.573 25.018 1.00 63.53 97 GLU A C 1
ATOM 791 O O . GLU A 1 97 ? -15.313 6.537 25.631 1.00 63.53 97 GLU A O 1
ATOM 796 N N . VAL A 1 98 ? -15.779 8.000 23.993 1.00 59.19 98 VAL A N 1
ATOM 797 C CA . VAL A 1 98 ? -16.687 7.090 23.302 1.00 59.19 98 VAL A CA 1
ATOM 798 C C . VAL A 1 98 ? -15.799 5.981 22.758 1.00 59.19 98 VAL A C 1
ATOM 800 O O . VAL A 1 98 ? -14.968 6.226 21.885 1.00 59.19 98 VAL A O 1
ATOM 803 N N . SER A 1 99 ? -15.913 4.777 23.321 1.00 50.53 99 SER A N 1
ATOM 804 C CA . SER A 1 99 ? -15.186 3.611 22.832 1.00 50.53 99 SER A CA 1
ATOM 805 C C . SER A 1 99 ? -15.599 3.365 21.383 1.00 50.53 99 SER A C 1
ATOM 807 O O . SER A 1 99 ? -16.573 2.668 21.097 1.00 50.53 99 SER A O 1
ATOM 809 N N . GLY A 1 100 ? -14.853 3.947 20.445 1.00 54.56 100 GLY A N 1
ATOM 810 C CA . GLY A 1 100 ? -14.774 3.426 19.098 1.00 54.56 100 GLY A CA 1
ATOM 811 C C . GLY A 1 100 ? -14.256 2.012 19.266 1.00 54.56 100 GLY A C 1
ATOM 812 O O . GLY A 1 100 ? -13.122 1.814 19.710 1.00 54.56 100 GLY A O 1
ATOM 813 N N . LYS A 1 101 ? -15.116 1.016 19.043 1.00 44.66 101 LYS A N 1
ATOM 814 C CA . LYS A 1 101 ? -14.704 -0.374 19.183 1.00 44.66 101 LYS A CA 1
ATOM 815 C C . LYS A 1 101 ? -13.490 -0.575 18.275 1.00 44.66 101 LYS A C 1
ATOM 817 O O . LYS A 1 101 ? -13.619 -0.496 17.059 1.00 44.66 101 LYS A O 1
ATOM 822 N N . VAL A 1 102 ? -12.336 -0.889 18.868 1.00 53.19 102 VAL A N 1
ATOM 823 C CA . VAL A 1 102 ? -11.113 -1.282 18.138 1.00 53.19 102 VAL A CA 1
ATOM 824 C C . VAL A 1 102 ? -11.392 -2.494 17.229 1.00 53.19 102 VAL A C 1
ATOM 826 O O . VAL A 1 102 ? -10.693 -2.723 16.251 1.00 53.19 102 VAL A O 1
ATOM 829 N N . CYS A 1 103 ? -12.482 -3.223 17.498 1.00 43.31 103 CYS A N 1
ATOM 830 C CA . CYS A 1 103 ? -13.124 -4.142 16.571 1.00 43.31 103 CYS A CA 1
ATOM 831 C C . CYS A 1 103 ? -14.643 -3.898 16.552 1.00 43.31 103 CYS A C 1
ATOM 833 O O . CYS A 1 103 ? -15.357 -4.250 17.498 1.00 43.31 103 CYS A O 1
ATOM 835 N N . VAL A 1 104 ? -15.166 -3.311 15.475 1.00 48.34 104 VAL A N 1
ATOM 836 C CA . VAL A 1 104 ? -16.607 -3.353 15.209 1.00 48.34 104 VAL A CA 1
ATOM 837 C C . VAL A 1 104 ? -16.944 -4.792 14.833 1.00 48.34 104 VAL A C 1
ATOM 839 O O . VAL A 1 104 ? -16.660 -5.243 13.730 1.00 48.34 104 VAL A O 1
ATOM 842 N N . ARG A 1 105 ? -17.522 -5.543 15.771 1.00 41.44 105 ARG A N 1
ATOM 843 C CA . ARG A 1 105 ? -18.086 -6.861 15.478 1.00 41.44 105 ARG A CA 1
ATOM 844 C C . ARG A 1 105 ? -19.287 -6.651 14.549 1.00 41.44 105 ARG A C 1
ATOM 846 O O . ARG A 1 105 ? -20.342 -6.225 15.013 1.00 41.44 105 ARG A O 1
ATOM 853 N N . PHE A 1 106 ? -19.085 -6.881 13.254 1.00 51.12 106 PHE A N 1
ATOM 854 C CA . PHE A 1 106 ? -20.145 -6.883 12.252 1.00 51.12 106 PHE A CA 1
ATOM 855 C C . PHE A 1 106 ? -21.055 -8.080 12.539 1.00 51.12 106 PHE A C 1
ATOM 857 O O . PHE A 1 106 ? -20.653 -9.239 12.444 1.00 51.12 106 PHE A O 1
ATOM 864 N N . HIS A 1 107 ? -22.264 -7.791 12.997 1.00 48.28 107 HIS A N 1
ATOM 865 C CA . HIS A 1 107 ? -23.326 -8.771 13.150 1.00 48.28 107 HIS A CA 1
ATOM 866 C C . HIS A 1 107 ? -24.468 -8.303 12.287 1.00 48.28 107 HIS A C 1
ATOM 868 O O . HIS A 1 107 ? -25.118 -7.311 12.606 1.00 48.28 107 HIS A O 1
ATOM 874 N N . THR A 1 108 ? -24.656 -8.997 11.182 1.00 60.41 108 THR A N 1
ATOM 875 C CA . THR A 1 108 ? -25.800 -8.812 10.311 1.00 60.41 108 THR A CA 1
ATOM 876 C C . THR A 1 108 ? -26.842 -9.886 10.608 1.00 60.41 108 THR A C 1
ATOM 878 O O . THR A 1 108 ? -26.552 -10.913 11.233 1.00 60.41 108 THR A O 1
ATOM 881 N N . LEU A 1 109 ? -28.095 -9.604 10.257 1.00 61.94 109 LEU A N 1
ATOM 882 C CA . LEU A 1 109 ? -29.193 -10.556 10.406 1.00 61.94 109 LEU A CA 1
ATOM 883 C C . LEU A 1 109 ? -29.020 -11.714 9.407 1.00 61.94 109 LEU A C 1
ATOM 885 O O . LEU A 1 109 ? -28.298 -11.594 8.420 1.00 61.94 109 LEU A O 1
ATOM 889 N N . ALA A 1 110 ? -29.684 -12.847 9.647 1.00 52.34 110 ALA A N 1
ATOM 890 C CA . ALA A 1 110 ? -29.654 -13.974 8.714 1.00 52.34 110 ALA A CA 1
ATOM 891 C C . ALA A 1 110 ? -30.155 -13.532 7.322 1.00 52.34 110 ALA A C 1
ATOM 893 O O . ALA A 1 110 ? -31.288 -13.068 7.201 1.00 52.34 110 ALA A O 1
ATOM 894 N N . GLY A 1 111 ? -29.307 -13.665 6.295 1.00 59.06 111 GLY A N 1
ATOM 895 C 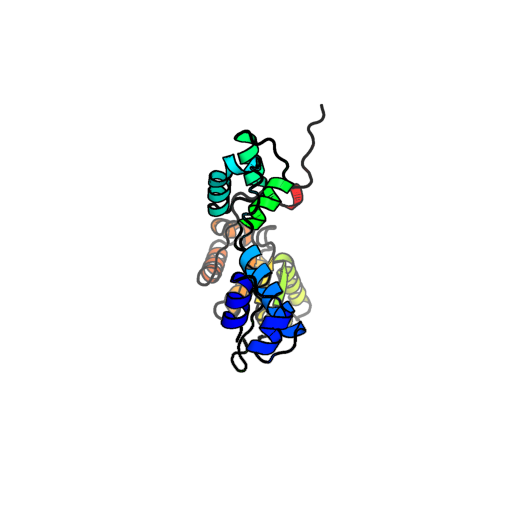CA . GLY A 1 111 ? -29.575 -13.207 4.923 1.00 59.06 111 GLY A CA 1
ATOM 896 C C . GLY A 1 111 ? -28.951 -11.855 4.546 1.00 59.06 111 GLY A C 1
ATOM 897 O O . GLY A 1 111 ? -28.942 -11.514 3.371 1.00 59.06 111 GLY A O 1
ATOM 898 N N . GLU A 1 112 ? -28.378 -11.123 5.504 1.00 52.66 112 GLU A N 1
ATOM 899 C CA . GLU A 1 112 ? -27.538 -9.939 5.271 1.00 52.66 112 GLU A CA 1
ATOM 900 C C . GLU A 1 112 ? -26.055 -10.268 5.502 1.00 52.66 112 GLU A C 1
ATOM 902 O O . GLU A 1 112 ? -25.308 -9.466 6.056 1.00 52.66 112 GLU A O 1
ATOM 907 N N . GLU A 1 113 ? -25.587 -11.473 5.169 1.00 47.84 113 GLU A N 1
ATOM 908 C CA . GLU A 1 113 ? -24.143 -11.717 5.190 1.00 47.84 113 GLU A CA 1
ATOM 909 C C . GLU A 1 113 ? -23.465 -10.674 4.295 1.00 47.84 113 GLU A C 1
ATOM 911 O O . GLU A 1 113 ? -23.684 -10.629 3.085 1.00 47.84 113 GLU A O 1
ATOM 916 N N . ALA A 1 114 ? -22.638 -9.820 4.909 1.00 48.94 114 ALA A N 1
ATOM 917 C CA . ALA A 1 114 ? -21.524 -9.238 4.197 1.00 48.94 114 ALA A CA 1
ATOM 918 C C . ALA A 1 114 ? -20.752 -10.439 3.667 1.00 48.94 114 ALA A C 1
ATOM 920 O O . ALA A 1 114 ? -20.152 -11.184 4.445 1.00 48.94 114 ALA A O 1
ATOM 921 N N . GLN A 1 115 ? -20.866 -10.665 2.364 1.00 46.88 115 GLN A N 1
ATOM 922 C CA . GLN A 1 115 ? -20.000 -11.557 1.628 1.00 46.88 115 GLN A CA 1
ATOM 923 C C . GLN A 1 115 ? -18.580 -11.224 2.087 1.00 46.88 115 GLN A C 1
ATOM 925 O O . GLN A 1 115 ? -18.085 -10.117 1.867 1.00 46.88 115 GLN A O 1
ATOM 930 N N . VAL A 1 116 ? -17.964 -12.126 2.854 1.00 52.91 116 VAL A N 1
ATOM 931 C CA . VAL A 1 116 ? -16.536 -12.024 3.123 1.00 52.91 116 VAL A CA 1
ATOM 932 C C . VAL A 1 116 ? -15.895 -12.463 1.825 1.00 52.91 116 VAL A C 1
ATOM 934 O O . VAL A 1 116 ? -15.601 -13.639 1.625 1.00 52.91 116 VAL A O 1
ATOM 937 N N . ASP A 1 117 ? -15.774 -11.511 0.908 1.00 56.16 117 ASP A N 1
ATOM 938 C CA . ASP A 1 117 ? -14.960 -11.684 -0.274 1.00 56.16 117 ASP A CA 1
ATOM 939 C C . ASP A 1 117 ? -13.519 -11.801 0.208 1.00 56.16 117 ASP A C 1
ATOM 941 O O . ASP A 1 117 ? -12.890 -10.837 0.652 1.00 56.16 117 ASP A O 1
ATOM 945 N N . PHE A 1 118 ? -13.016 -13.034 0.208 1.00 64.56 118 PHE A N 1
ATOM 946 C CA . PHE A 1 118 ? -11.592 -13.275 0.329 1.00 64.56 118 PHE A CA 1
ATOM 947 C C . PHE A 1 118 ? -10.936 -12.682 -0.914 1.00 64.56 118 PHE A C 1
ATOM 949 O O . PHE A 1 118 ? -11.082 -13.225 -2.004 1.00 64.56 118 PHE A O 1
ATOM 956 N N . GLY A 1 119 ? -10.257 -11.551 -0.736 1.00 74.56 119 GLY A N 1
ATOM 957 C CA . GLY A 1 119 ? -9.438 -10.945 -1.776 1.00 74.56 119 GLY A CA 1
ATOM 958 C C . GLY A 1 119 ? -7.996 -11.425 -1.679 1.00 74.56 119 GLY A C 1
ATOM 959 O O . GLY A 1 119 ? -7.427 -11.495 -0.583 1.00 74.56 119 GLY A O 1
ATOM 960 N N . GLU A 1 120 ? -7.383 -11.729 -2.815 1.00 84.69 120 GLU A N 1
ATOM 961 C CA . GLU A 1 120 ? -5.949 -11.974 -2.888 1.00 84.69 120 GLU A CA 1
ATOM 962 C C . GLU A 1 120 ? -5.200 -10.649 -2.705 1.00 84.69 120 GLU A C 1
ATOM 964 O O . GLU A 1 120 ? -5.412 -9.672 -3.429 1.00 84.69 120 GLU A O 1
ATOM 969 N N . VAL A 1 121 ? -4.315 -10.607 -1.707 1.00 91.12 121 VAL A N 1
ATOM 970 C CA . VAL A 1 121 ? -3.510 -9.424 -1.388 1.00 91.12 121 VAL A CA 1
ATOM 971 C C . VAL A 1 121 ? -2.040 -9.763 -1.542 1.00 91.12 121 VAL A C 1
ATOM 973 O O . VAL A 1 121 ? -1.547 -10.710 -0.927 1.00 91.12 121 VAL A O 1
ATOM 976 N N . LEU A 1 122 ? -1.317 -8.944 -2.302 1.00 92.75 122 LEU A N 1
ATOM 977 C CA . LEU A 1 122 ? 0.134 -9.030 -2.399 1.00 92.75 122 LEU A CA 1
ATOM 978 C C . LEU A 1 122 ? 0.782 -7.776 -1.827 1.00 92.75 122 LEU A C 1
ATOM 980 O O . LEU A 1 122 ? 0.499 -6.662 -2.261 1.00 92.75 122 LEU A O 1
ATOM 984 N N . PHE A 1 123 ? 1.698 -7.976 -0.883 1.00 95.94 123 PHE A N 1
ATOM 985 C CA . PHE A 1 123 ? 2.536 -6.926 -0.317 1.00 95.94 123 PHE A CA 1
ATOM 986 C C . PHE A 1 123 ? 3.983 -7.106 -0.765 1.00 95.94 123 PHE A C 1
ATOM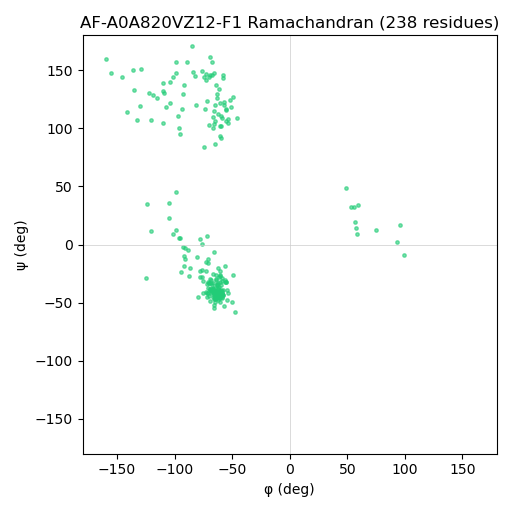 988 O O . PHE A 1 123 ? 4.541 -8.198 -0.655 1.00 95.94 123 PHE A O 1
ATOM 995 N N . THR A 1 124 ? 4.607 -6.028 -1.233 1.00 93.81 124 THR A N 1
ATOM 996 C CA . THR A 1 124 ? 6.031 -6.008 -1.575 1.00 93.81 124 THR A CA 1
ATOM 997 C C . THR A 1 124 ? 6.568 -4.578 -1.591 1.00 93.81 124 THR A C 1
ATOM 999 O O . THR A 1 124 ? 5.810 -3.616 -1.725 1.00 93.81 124 THR A O 1
ATOM 1002 N N . THR A 1 125 ? 7.885 -4.411 -1.472 1.00 93.81 125 THR A N 1
ATOM 1003 C CA . THR A 1 125 ? 8.491 -3.097 -1.708 1.00 93.81 125 THR A CA 1
ATOM 1004 C C . THR A 1 125 ? 8.550 -2.820 -3.206 1.00 93.81 125 THR A C 1
ATOM 1006 O O . THR A 1 125 ? 8.729 -3.721 -4.032 1.00 93.81 125 THR A O 1
ATOM 1009 N N . THR A 1 126 ? 8.456 -1.545 -3.574 1.00 93.62 126 THR A N 1
ATOM 1010 C CA . THR A 1 126 ? 8.532 -1.127 -4.978 1.00 93.62 126 THR A CA 1
ATOM 1011 C C . THR A 1 126 ? 9.870 -1.523 -5.612 1.00 93.62 126 THR A C 1
ATOM 1013 O O . THR A 1 126 ? 9.930 -1.900 -6.777 1.00 93.62 126 THR A O 1
ATOM 1016 N N . ALA A 1 127 ? 10.964 -1.493 -4.850 1.00 91.31 127 ALA A N 1
ATOM 1017 C CA . ALA A 1 127 ? 12.265 -1.920 -5.357 1.00 91.31 127 ALA A CA 1
ATOM 1018 C C . ALA A 1 127 ? 12.309 -3.430 -5.652 1.00 91.31 127 ALA A C 1
ATOM 1020 O O . ALA A 1 127 ? 12.921 -3.850 -6.634 1.00 91.31 127 ALA A O 1
ATOM 1021 N N . GLU A 1 128 ? 11.665 -4.245 -4.815 1.00 91.94 128 GLU A N 1
ATOM 1022 C CA . GLU A 1 128 ? 11.711 -5.699 -4.934 1.00 91.94 128 GLU A CA 1
ATOM 1023 C C . GLU A 1 128 ? 10.903 -6.202 -6.131 1.00 91.94 128 GLU A C 1
ATOM 1025 O O . GLU A 1 128 ? 11.417 -7.005 -6.909 1.00 91.94 128 GLU A O 1
ATOM 1030 N N . ILE A 1 129 ? 9.685 -5.691 -6.342 1.00 93.19 129 ILE A N 1
ATOM 1031 C CA . ILE A 1 129 ? 8.863 -6.075 -7.501 1.00 93.19 129 ILE A CA 1
ATOM 1032 C C . ILE A 1 129 ? 9.564 -5.743 -8.826 1.00 93.19 129 ILE A C 1
ATOM 1034 O O . ILE A 1 129 ? 9.640 -6.582 -9.721 1.00 93.19 129 ILE A O 1
ATOM 1038 N N . LEU A 1 130 ? 10.175 -4.560 -8.925 1.00 92.81 130 LEU A N 1
ATOM 1039 C CA . LEU A 1 130 ? 10.880 -4.119 -10.130 1.00 92.81 130 LEU A CA 1
ATOM 1040 C C . LEU A 1 130 ? 12.159 -4.927 -10.368 1.00 92.81 130 LEU A C 1
ATOM 1042 O O . LEU A 1 130 ? 12.458 -5.312 -11.499 1.00 92.81 130 LEU A O 1
ATOM 1046 N N . ARG A 1 131 ? 12.882 -5.276 -9.297 1.00 91.19 131 ARG A N 1
ATOM 1047 C CA . ARG A 1 131 ? 14.028 -6.190 -9.370 1.00 91.19 131 ARG A CA 1
ATOM 1048 C C . ARG A 1 131 ? 13.609 -7.579 -9.855 1.00 91.19 131 ARG A C 1
ATOM 1050 O O . ARG A 1 131 ? 14.290 -8.154 -10.704 1.00 91.19 131 ARG A O 1
ATOM 1057 N N . GLN A 1 132 ? 12.510 -8.123 -9.329 1.00 92.56 132 GLN A N 1
ATOM 1058 C CA . GLN A 1 132 ? 11.995 -9.436 -9.723 1.00 92.56 132 GLN A CA 1
ATOM 1059 C C . GLN A 1 132 ? 11.533 -9.458 -11.182 1.00 92.56 132 GLN A C 1
ATOM 1061 O O . GLN A 1 132 ? 11.832 -10.432 -11.880 1.00 92.56 132 GLN A O 1
ATOM 1066 N N . LEU A 1 133 ? 10.878 -8.388 -11.646 1.00 93.81 133 LEU A N 1
ATOM 1067 C CA . LEU A 1 133 ? 10.502 -8.206 -13.048 1.00 93.81 133 LEU A CA 1
ATOM 1068 C C . LEU A 1 133 ? 11.729 -8.134 -13.954 1.00 93.81 133 LEU A C 1
ATOM 1070 O O . LEU A 1 133 ? 11.814 -8.877 -14.931 1.00 93.81 133 LEU A O 1
ATOM 1074 N N . HIS A 1 134 ? 12.731 -7.335 -13.593 1.00 92.62 134 HIS A N 1
ATOM 1075 C CA . HIS A 1 134 ? 13.974 -7.261 -14.354 1.00 92.62 134 HIS A CA 1
ATOM 1076 C C . HIS A 1 134 ? 14.673 -8.626 -14.454 1.00 92.62 134 HIS A C 1
ATOM 1078 O O . HIS A 1 134 ? 15.051 -9.049 -15.544 1.00 92.62 134 HIS A O 1
ATOM 1084 N N . MET A 1 135 ? 14.793 -9.362 -13.344 1.00 92.25 135 MET A N 1
ATOM 1085 C CA . MET A 1 135 ? 15.374 -10.711 -13.362 1.00 92.25 135 MET A CA 1
ATOM 1086 C C . MET A 1 135 ? 14.567 -11.679 -14.230 1.00 92.25 135 MET A C 1
ATOM 1088 O O . MET A 1 135 ? 15.155 -12.485 -14.944 1.00 92.25 135 MET A O 1
ATOM 1092 N N . SER A 1 136 ? 13.237 -11.562 -14.230 1.00 93.94 136 SER A N 1
ATOM 1093 C CA . SER A 1 136 ? 12.378 -12.428 -15.042 1.00 93.94 136 SER A CA 1
ATOM 1094 C C . SER A 1 136 ? 12.448 -12.173 -16.553 1.00 93.94 136 SER A C 1
ATOM 1096 O O . SER A 1 136 ? 11.978 -12.979 -17.355 1.00 93.94 136 SER A O 1
ATOM 1098 N N . LYS A 1 137 ? 13.060 -11.061 -16.979 1.00 92.50 137 LYS A N 1
ATOM 1099 C CA . LYS A 1 137 ? 13.386 -10.850 -18.397 1.00 92.50 137 LYS A CA 1
ATOM 1100 C C . LYS A 1 137 ? 14.520 -11.780 -18.843 1.00 92.50 137 LYS A C 1
ATOM 1102 O O . LYS A 1 137 ? 14.509 -12.234 -19.979 1.00 92.50 137 LYS A O 1
ATOM 1107 N N . ALA A 1 138 ? 15.461 -12.108 -17.953 1.00 93.12 138 ALA A N 1
ATOM 1108 C CA . ALA A 1 138 ? 16.600 -12.971 -18.272 1.00 93.12 138 ALA A CA 1
ATOM 1109 C C . ALA A 1 138 ? 16.232 -14.464 -18.359 1.00 93.12 138 ALA A C 1
ATOM 1111 O O . ALA A 1 138 ? 16.877 -15.208 -19.093 1.00 93.12 138 ALA A O 1
ATOM 1112 N N . ASP A 1 139 ? 15.201 -14.902 -17.634 1.00 92.50 139 ASP A N 1
ATOM 1113 C CA . ASP A 1 139 ? 14.723 -16.293 -17.623 1.00 92.50 139 ASP A CA 1
ATOM 1114 C C . ASP A 1 139 ? 13.457 -16.516 -18.482 1.00 92.50 139 ASP A C 1
ATOM 1116 O O . ASP A 1 139 ? 12.861 -17.592 -18.443 1.00 92.50 139 ASP A O 1
ATOM 1120 N N . ASN A 1 140 ? 13.052 -15.511 -19.275 1.00 92.56 140 ASN A N 1
ATOM 1121 C CA . ASN A 1 140 ? 11.830 -15.488 -20.090 1.00 92.56 140 ASN A CA 1
ATOM 1122 C C . ASN A 1 140 ? 10.516 -15.703 -19.305 1.00 92.56 140 ASN A C 1
ATOM 1124 O O . ASN A 1 140 ? 9.485 -16.018 -19.903 1.00 92.56 140 ASN A O 1
ATOM 1128 N N . SER A 1 141 ? 10.506 -15.501 -17.983 1.00 93.12 141 SER A N 1
ATOM 1129 C CA . SER A 1 141 ? 9.302 -15.609 -17.145 1.00 93.12 141 SER A CA 1
ATOM 1130 C C . SER A 1 141 ? 8.586 -14.275 -16.893 1.00 93.12 141 SER A C 1
ATOM 1132 O O . SER A 1 141 ? 7.603 -14.246 -16.150 1.00 93.12 141 SER A O 1
ATOM 1134 N N . TYR A 1 142 ? 9.025 -13.181 -17.533 1.00 93.69 142 TYR A N 1
ATOM 1135 C CA . TYR A 1 142 ? 8.506 -11.822 -17.315 1.00 93.69 142 TYR A CA 1
ATOM 1136 C C . TYR A 1 142 ? 6.983 -11.736 -17.313 1.00 93.69 142 TYR A C 1
ATOM 1138 O O . TYR A 1 142 ? 6.393 -11.352 -16.308 1.00 93.69 142 TYR A O 1
ATOM 1146 N N . TYR A 1 143 ? 6.331 -12.160 -18.397 1.00 93.12 143 TYR A N 1
ATOM 1147 C CA . TYR A 1 143 ? 4.875 -12.059 -18.505 1.00 93.12 143 TYR A CA 1
ATOM 1148 C C . TYR A 1 143 ? 4.141 -12.903 -17.464 1.00 93.12 143 TYR A C 1
ATOM 1150 O O . TYR A 1 143 ? 3.056 -12.524 -17.033 1.00 93.12 143 TYR A O 1
ATOM 1158 N N . LYS A 1 144 ? 4.731 -14.021 -17.025 1.00 92.44 144 LYS A N 1
ATOM 1159 C CA . LYS A 1 144 ? 4.151 -14.848 -15.967 1.00 92.44 144 LYS A CA 1
ATOM 1160 C C . LYS A 1 144 ? 4.132 -14.078 -14.646 1.00 92.44 144 LYS A C 1
ATOM 1162 O O . LYS A 1 144 ? 3.055 -13.888 -14.092 1.00 92.44 144 LYS A O 1
ATOM 1167 N N . LYS A 1 145 ? 5.285 -13.570 -14.195 1.00 91.81 145 LYS A N 1
ATOM 1168 C CA . LYS A 1 145 ? 5.364 -12.776 -12.954 1.00 91.81 145 LYS A CA 1
ATOM 1169 C C . LYS A 1 145 ? 4.557 -11.487 -13.038 1.00 91.81 145 LYS A C 1
ATOM 1171 O O . LYS A 1 145 ? 3.880 -11.113 -12.091 1.00 91.81 145 LYS A O 1
ATOM 1176 N N . PHE A 1 146 ? 4.599 -10.819 -14.186 1.00 94.25 146 PHE A N 1
ATOM 1177 C CA . PHE A 1 146 ? 3.825 -9.608 -14.415 1.00 94.25 146 PHE A CA 1
ATOM 1178 C C . PHE A 1 146 ? 2.324 -9.864 -14.236 1.00 94.25 146 PHE A C 1
ATOM 1180 O O . PHE A 1 146 ? 1.655 -9.123 -13.522 1.00 94.25 146 PHE A O 1
ATOM 1187 N N . ASN A 1 147 ? 1.805 -10.958 -14.800 1.00 92.81 147 ASN A N 1
ATOM 1188 C CA . ASN A 1 147 ? 0.406 -11.344 -14.628 1.00 92.81 147 ASN A CA 1
ATOM 1189 C C . ASN A 1 147 ? 0.071 -11.754 -13.186 1.00 92.81 147 ASN A C 1
ATOM 1191 O O . ASN A 1 147 ? -1.030 -11.455 -12.737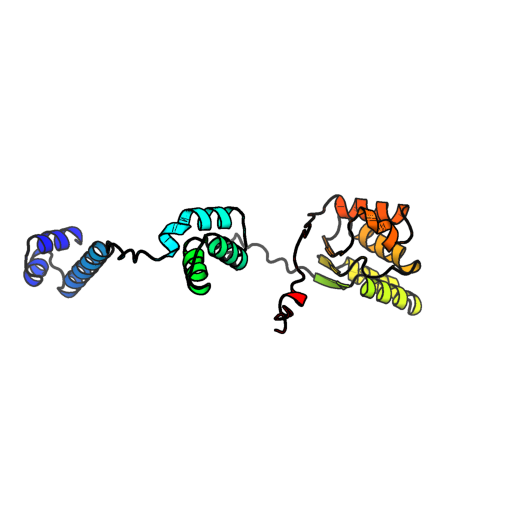 1.00 92.81 147 ASN A O 1
ATOM 1195 N N . GLU A 1 148 ? 0.999 -12.366 -12.442 1.00 91.25 148 GLU A N 1
ATOM 1196 C CA . GLU A 1 148 ? 0.815 -12.651 -11.007 1.00 91.25 148 GLU A CA 1
ATOM 1197 C C . GLU A 1 148 ? 0.563 -11.355 -10.207 1.00 91.25 148 GLU A C 1
ATOM 1199 O O . GLU A 1 148 ? -0.334 -11.311 -9.369 1.00 91.25 148 GLU A O 1
ATOM 1204 N N . TYR A 1 149 ? 1.264 -10.257 -10.517 1.00 93.19 149 TYR A N 1
ATOM 1205 C CA . TYR A 1 149 ? 1.035 -8.953 -9.871 1.00 93.19 149 TYR A CA 1
ATOM 1206 C C . TYR A 1 149 ? -0.269 -8.259 -10.297 1.00 93.19 149 TYR A C 1
ATOM 1208 O O . TYR A 1 149 ? -0.786 -7.390 -9.588 1.00 93.19 149 TYR A O 1
ATOM 1216 N N . LEU A 1 150 ? -0.808 -8.611 -11.464 1.00 93.25 150 LEU A N 1
ATOM 1217 C CA . LEU A 1 150 ? -2.082 -8.083 -11.951 1.00 93.25 150 LEU A CA 1
ATOM 1218 C C . LEU A 1 150 ? -3.287 -8.890 -11.463 1.00 93.25 150 LEU A C 1
ATOM 1220 O O . LEU A 1 150 ? -4.364 -8.315 -11.348 1.00 93.25 150 LEU A O 1
ATOM 1224 N N . ALA A 1 151 ? -3.108 -10.180 -11.178 1.00 90.56 151 ALA A N 1
ATOM 1225 C CA . ALA A 1 151 ? -4.190 -11.087 -10.805 1.00 90.56 151 ALA A CA 1
ATOM 1226 C C . ALA A 1 151 ? -4.785 -10.794 -9.420 1.00 90.56 151 ALA A C 1
ATOM 1228 O O . ALA A 1 151 ? -5.971 -11.022 -9.218 1.00 90.56 151 ALA A O 1
ATOM 1229 N N . VAL A 1 152 ? -3.982 -10.260 -8.496 1.00 89.88 152 VAL A N 1
ATOM 1230 C CA . VAL A 1 152 ? -4.421 -9.982 -7.121 1.00 89.88 152 VAL A CA 1
ATOM 1231 C C . VAL A 1 152 ? -5.432 -8.838 -7.048 1.00 89.88 152 VAL A C 1
ATOM 1233 O O . VAL A 1 152 ? -5.309 -7.842 -7.771 1.00 89.88 152 VAL A O 1
ATOM 1236 N N . ASP A 1 153 ? -6.376 -8.920 -6.113 1.00 89.88 153 ASP A N 1
ATOM 1237 C CA . ASP A 1 153 ? -7.395 -7.888 -5.884 1.00 89.88 153 ASP A CA 1
ATOM 1238 C C . ASP A 1 153 ? -6.780 -6.595 -5.334 1.00 89.88 153 ASP A C 1
ATOM 1240 O O . ASP A 1 153 ? -7.136 -5.484 -5.749 1.00 89.88 153 ASP A O 1
ATOM 1244 N N . LEU A 1 154 ? -5.786 -6.734 -4.449 1.00 93.81 154 LEU A N 1
ATOM 1245 C CA . LEU A 1 154 ? -5.062 -5.620 -3.844 1.00 93.81 154 LEU A CA 1
ATOM 1246 C C . LEU A 1 154 ? -3.546 -5.809 -3.945 1.00 93.81 154 LEU A C 1
ATOM 1248 O O . LEU A 1 154 ? -2.969 -6.726 -3.362 1.00 93.81 154 LEU A O 1
ATOM 1252 N N . LEU A 1 155 ? -2.890 -4.865 -4.621 1.00 95.62 155 LEU A N 1
ATOM 1253 C CA . LEU A 1 155 ? -1.434 -4.776 -4.678 1.00 95.62 155 LEU A CA 1
ATOM 1254 C C . LEU A 1 155 ? -0.935 -3.649 -3.766 1.00 95.62 155 LEU A C 1
ATOM 1256 O O . LEU A 1 155 ? -1.299 -2.490 -3.953 1.00 95.62 155 LEU A O 1
ATOM 1260 N N . ILE A 1 156 ? -0.085 -3.971 -2.794 1.00 96.56 156 ILE A N 1
ATOM 1261 C CA . ILE A 1 156 ? 0.523 -3.001 -1.878 1.00 96.56 156 ILE A CA 1
ATOM 1262 C C . ILE A 1 156 ? 1.999 -2.836 -2.239 1.00 96.56 156 ILE A C 1
ATOM 1264 O O . ILE A 1 156 ? 2.777 -3.787 -2.156 1.00 96.56 156 ILE A O 1
ATOM 1268 N N . LEU A 1 157 ? 2.363 -1.614 -2.621 1.00 95.75 157 LEU A N 1
ATOM 1269 C CA . LEU A 1 157 ? 3.701 -1.199 -3.023 1.00 95.75 157 LEU A CA 1
ATOM 1270 C C . LEU A 1 157 ? 4.288 -0.273 -1.959 1.00 95.75 157 LEU A C 1
ATOM 1272 O O . LEU A 1 157 ? 3.919 0.898 -1.845 1.00 95.75 157 LEU A O 1
ATOM 1276 N N . ASP A 1 158 ? 5.206 -0.812 -1.168 1.00 94.62 158 ASP A N 1
ATOM 1277 C CA . ASP A 1 158 ? 5.846 -0.080 -0.078 1.00 94.62 158 ASP A CA 1
ATOM 1278 C C . ASP A 1 158 ? 7.113 0.663 -0.553 1.00 94.62 158 ASP A C 1
ATOM 1280 O O . ASP A 1 158 ? 7.742 0.295 -1.554 1.00 94.62 158 ASP A O 1
ATOM 1284 N N . GLU A 1 159 ? 7.500 1.705 0.181 1.00 92.06 159 GLU A N 1
ATOM 1285 C CA . GLU A 1 159 ? 8.779 2.424 0.072 1.00 92.06 159 GLU A CA 1
ATOM 1286 C C . GLU A 1 159 ? 9.086 3.069 -1.300 1.00 92.06 159 GLU A C 1
ATOM 1288 O O . GLU A 1 159 ? 10.251 3.180 -1.705 1.00 92.06 159 GLU A O 1
ATOM 1293 N N . LEU A 1 160 ? 8.075 3.556 -2.031 1.00 92.31 160 LEU A N 1
ATOM 1294 C CA . LEU A 1 160 ? 8.314 4.284 -3.282 1.00 92.31 160 LEU A CA 1
ATOM 1295 C C . LEU A 1 160 ? 9.099 5.582 -3.015 1.00 92.31 160 LEU A C 1
ATOM 1297 O O . LEU A 1 160 ? 8.675 6.438 -2.236 1.00 92.31 160 LEU A O 1
ATOM 1301 N N . GLY A 1 161 ? 10.220 5.765 -3.717 1.00 83.94 161 GLY A N 1
ATOM 1302 C CA . GLY A 1 161 ? 11.029 6.990 -3.656 1.00 83.94 161 GLY A CA 1
ATOM 1303 C C . GLY A 1 161 ? 12.178 6.985 -2.646 1.00 83.94 161 GLY A C 1
ATOM 1304 O O . GLY A 1 161 ? 12.906 7.977 -2.565 1.00 83.94 161 GLY A O 1
ATOM 1305 N N . PHE A 1 162 ? 12.404 5.873 -1.935 1.00 79.38 162 PHE A N 1
ATOM 1306 C CA . PHE A 1 162 ? 13.550 5.719 -1.027 1.00 79.38 162 PHE A CA 1
ATOM 1307 C C . PHE A 1 162 ? 14.896 5.611 -1.761 1.00 79.38 162 PHE A C 1
ATOM 1309 O O . PHE A 1 162 ? 15.925 6.066 -1.264 1.00 79.38 162 PHE A O 1
ATOM 1316 N N . LYS A 1 163 ? 14.892 5.014 -2.956 1.00 76.44 163 LYS A N 1
ATOM 1317 C CA . LYS A 1 163 ? 16.034 4.932 -3.874 1.00 76.44 163 LYS A CA 1
ATOM 1318 C C . LYS A 1 163 ? 15.585 5.397 -5.255 1.00 76.44 163 LYS A C 1
ATOM 1320 O O . LYS A 1 163 ? 14.417 5.227 -5.606 1.00 76.44 163 LYS A O 1
ATOM 1325 N N . LYS A 1 164 ? 16.509 5.962 -6.036 1.00 76.38 164 LYS A N 1
ATOM 1326 C CA . LYS A 1 164 ? 16.263 6.177 -7.467 1.00 76.38 164 LYS A CA 1
ATOM 1327 C C . LYS A 1 164 ? 16.044 4.825 -8.134 1.00 76.38 164 LYS A C 1
ATOM 1329 O O . LYS A 1 164 ? 16.801 3.886 -7.868 1.00 76.38 164 LYS A O 1
ATOM 1334 N N . LEU A 1 165 ? 15.007 4.735 -8.957 1.00 77.94 165 LEU A N 1
ATOM 1335 C CA . LEU A 1 165 ? 14.771 3.536 -9.739 1.00 77.94 165 LEU A CA 1
ATOM 1336 C C . LEU A 1 165 ? 15.813 3.463 -10.863 1.00 77.94 165 LEU A C 1
ATOM 1338 O O . LEU A 1 165 ? 16.182 4.495 -11.422 1.00 77.94 165 LEU A O 1
ATOM 1342 N N . PRO A 1 166 ? 16.321 2.267 -11.193 1.00 76.06 166 PRO A N 1
ATOM 1343 C CA . PRO A 1 166 ? 17.065 2.078 -12.428 1.00 76.06 166 PRO A CA 1
ATOM 1344 C C . PRO A 1 166 ? 16.194 2.463 -13.630 1.00 76.06 166 PRO A C 1
ATOM 1346 O O . PRO A 1 166 ? 14.999 2.175 -13.622 1.00 76.06 166 PRO A O 1
ATOM 1349 N N . ASN A 1 167 ? 16.781 3.020 -14.690 1.00 71.81 167 ASN A N 1
ATOM 1350 C CA . ASN A 1 167 ? 16.023 3.506 -15.855 1.00 71.81 167 ASN A CA 1
ATOM 1351 C C . ASN A 1 167 ? 15.114 2.431 -16.483 1.00 71.81 167 ASN A C 1
ATOM 1353 O O . ASN A 1 167 ? 14.024 2.740 -16.941 1.00 71.81 167 ASN A O 1
ATOM 1357 N N . TYR A 1 168 ? 15.519 1.156 -16.437 1.00 72.75 168 TYR A N 1
ATOM 1358 C CA . TYR A 1 168 ? 14.715 0.033 -16.941 1.00 72.75 168 TYR A CA 1
ATOM 1359 C C . TYR A 1 168 ? 13.476 -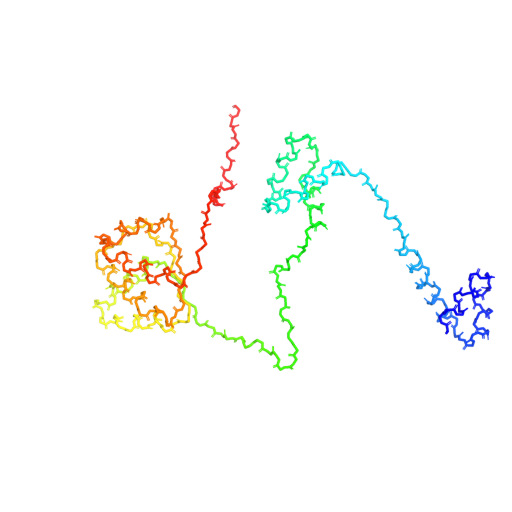0.293 -16.089 1.00 72.75 168 TYR A C 1
ATOM 1361 O O . TYR A 1 168 ? 12.620 -1.056 -16.523 1.00 72.75 168 TYR A O 1
ATOM 1369 N N . SER A 1 169 ? 13.409 0.203 -14.852 1.00 82.50 169 SER A N 1
ATOM 1370 C CA . SER A 1 169 ? 12.354 -0.115 -13.883 1.00 82.50 169 SER A CA 1
ATOM 1371 C C . SER A 1 169 ? 11.178 0.862 -13.937 1.00 82.50 169 SER A C 1
ATOM 1373 O O . SER A 1 169 ? 10.097 0.534 -13.452 1.00 82.50 169 SER A O 1
ATOM 1375 N N . SER A 1 170 ? 11.365 2.051 -14.516 1.00 87.50 170 SER A N 1
ATOM 1376 C CA . SER A 1 170 ? 10.306 3.061 -14.616 1.00 87.50 170 SER A CA 1
ATOM 1377 C C . SER A 1 170 ? 9.180 2.621 -15.557 1.00 87.50 170 SER A C 1
ATOM 1379 O O . SER A 1 170 ? 8.008 2.775 -15.212 1.00 87.50 170 SER A O 1
ATOM 1381 N N . ASP A 1 171 ? 9.526 2.002 -16.690 1.00 89.69 171 ASP A N 1
ATOM 1382 C CA . ASP A 1 171 ? 8.553 1.471 -17.654 1.00 89.69 171 ASP A CA 1
ATOM 1383 C C . ASP A 1 171 ? 7.745 0.310 -17.063 1.00 89.69 171 ASP A C 1
ATOM 1385 O O . ASP A 1 171 ? 6.519 0.293 -17.159 1.00 89.69 171 ASP A O 1
ATOM 1389 N N . ASP A 1 172 ? 8.420 -0.622 -16.380 1.00 92.69 172 ASP A N 1
ATOM 1390 C CA . ASP A 1 172 ? 7.774 -1.761 -15.716 1.00 92.69 172 ASP A CA 1
ATOM 1391 C C . ASP A 1 172 ? 6.788 -1.281 -14.630 1.00 92.69 172 ASP A C 1
ATOM 1393 O O . ASP A 1 172 ? 5.672 -1.794 -14.520 1.00 92.69 172 ASP A O 1
ATOM 1397 N N . PHE A 1 173 ? 7.163 -0.257 -13.851 1.00 93.94 173 PHE A N 1
ATOM 1398 C CA . PHE A 1 173 ? 6.267 0.350 -12.864 1.00 93.94 173 PHE A CA 1
ATOM 1399 C C . PHE A 1 173 ? 5.060 1.017 -13.531 1.00 93.94 173 PHE A C 1
ATOM 1401 O O . PHE A 1 173 ? 3.922 0.815 -13.101 1.00 93.94 173 PHE A O 1
ATOM 1408 N N . PHE A 1 174 ? 5.295 1.799 -14.589 1.00 93.69 174 PHE A N 1
ATOM 1409 C CA . PHE A 1 174 ? 4.220 2.425 -15.351 1.00 93.69 174 PHE A CA 1
ATOM 1410 C C . PHE A 1 174 ? 3.246 1.385 -15.902 1.00 93.69 174 PHE A C 1
ATOM 1412 O O . PHE A 1 174 ? 2.037 1.586 -15.788 1.00 93.69 174 PHE A O 1
ATOM 1419 N N . GLU A 1 175 ? 3.737 0.269 -16.444 1.00 94.50 175 GLU A N 1
ATOM 1420 C CA . GLU A 1 175 ? 2.878 -0.771 -17.008 1.00 94.50 175 GLU A CA 1
ATOM 1421 C C . GLU A 1 175 ? 1.980 -1.410 -15.938 1.00 94.50 175 GLU A C 1
ATOM 1423 O O . GLU A 1 175 ? 0.781 -1.576 -16.179 1.00 94.50 175 GLU A O 1
ATOM 1428 N N . ILE A 1 176 ? 2.503 -1.690 -14.734 1.00 95.81 176 ILE A N 1
ATOM 1429 C CA . ILE A 1 176 ? 1.688 -2.175 -13.603 1.00 95.81 176 ILE A CA 1
ATOM 1430 C C . ILE A 1 176 ? 0.565 -1.180 -13.298 1.00 95.81 176 ILE A C 1
ATOM 1432 O O . ILE A 1 176 ? -0.607 -1.559 -13.252 1.00 95.81 176 ILE A O 1
ATOM 1436 N N . ILE A 1 177 ? 0.908 0.097 -13.101 1.00 96.38 177 ILE A N 1
ATOM 1437 C CA . ILE A 1 177 ? -0.071 1.131 -12.745 1.00 96.38 177 ILE A CA 1
ATOM 1438 C C . ILE A 1 177 ? -1.103 1.305 -13.861 1.00 96.38 177 ILE A C 1
ATOM 1440 O O . ILE A 1 177 ? -2.299 1.358 -13.588 1.00 96.38 177 ILE A O 1
ATOM 1444 N N . ALA A 1 178 ? -0.670 1.340 -15.120 1.00 96.12 178 ALA A N 1
ATOM 1445 C CA . ALA A 1 178 ? -1.554 1.489 -16.268 1.00 96.12 178 ALA A CA 1
ATOM 1446 C C . ALA A 1 178 ? -2.506 0.297 -16.438 1.00 96.12 178 ALA A C 1
ATOM 1448 O O . ALA A 1 178 ? -3.664 0.502 -16.797 1.00 96.12 178 ALA A O 1
ATOM 1449 N N . LYS A 1 179 ? -2.057 -0.938 -16.173 1.00 96.50 179 LYS A N 1
ATOM 1450 C CA . LYS A 1 179 ? -2.914 -2.130 -16.277 1.00 96.50 179 LYS A CA 1
ATOM 1451 C C . LYS A 1 179 ? -3.855 -2.308 -15.092 1.00 96.50 179 LYS A C 1
ATOM 1453 O O . LYS A 1 179 ? -4.915 -2.898 -15.286 1.00 96.50 179 LYS A O 1
ATOM 1458 N N . ARG A 1 180 ? -3.497 -1.819 -13.902 1.00 95.44 180 ARG A N 1
ATOM 1459 C CA . ARG A 1 180 ? -4.374 -1.852 -12.718 1.00 95.44 180 ARG A CA 1
ATOM 1460 C C . ARG A 1 180 ? -5.315 -0.652 -12.631 1.00 95.44 180 ARG A C 1
ATOM 1462 O O . ARG A 1 180 ? -6.340 -0.752 -11.965 1.00 95.44 180 ARG A O 1
ATOM 1469 N N . TYR A 1 181 ? -5.017 0.446 -13.321 1.00 96.38 181 TYR A N 1
ATOM 1470 C CA . TYR A 1 181 ? -5.898 1.609 -13.408 1.00 96.38 181 TYR A CA 1
ATOM 1471 C C . TYR A 1 181 ? -7.317 1.195 -13.836 1.00 96.38 181 TYR A C 1
ATOM 1473 O O . TYR A 1 181 ? -7.486 0.507 -14.842 1.00 96.38 181 TYR A O 1
ATOM 1481 N N . GLU A 1 182 ? -8.315 1.570 -13.026 1.00 92.19 182 GLU A N 1
ATOM 1482 C CA . GLU A 1 182 ? -9.739 1.202 -13.174 1.00 92.19 182 GLU A CA 1
ATOM 1483 C C . GLU A 1 182 ? -10.047 -0.313 -13.183 1.00 92.19 182 GLU A C 1
ATOM 1485 O O . GLU A 1 182 ? -11.181 -0.707 -13.447 1.00 92.19 182 GLU A O 1
ATOM 1490 N N . LYS A 1 183 ? -9.070 -1.179 -12.876 1.00 90.88 183 LYS A N 1
ATOM 1491 C CA . LYS A 1 183 ? -9.224 -2.647 -12.915 1.00 90.88 183 LYS A CA 1
ATOM 1492 C C . LYS A 1 183 ? -8.873 -3.358 -11.614 1.00 90.88 183 LYS A C 1
ATOM 1494 O O . LYS A 1 183 ? -9.416 -4.423 -11.358 1.00 90.88 183 LYS A O 1
ATOM 1499 N N . GLY A 1 184 ? -7.973 -2.804 -10.807 1.00 90.12 184 GLY A N 1
ATOM 1500 C CA . GLY A 1 184 ? -7.540 -3.420 -9.557 1.00 90.12 184 GLY A CA 1
ATOM 1501 C C . GLY A 1 184 ? -7.014 -2.393 -8.565 1.00 90.12 184 GLY A C 1
ATOM 1502 O O . GLY A 1 184 ? -6.412 -1.387 -8.943 1.00 90.12 184 GLY A O 1
ATOM 1503 N N . SER A 1 185 ? -7.215 -2.657 -7.276 1.00 93.38 185 SER A N 1
ATOM 1504 C CA . SER A 1 185 ? -6.820 -1.726 -6.218 1.00 93.38 185 SER A CA 1
ATOM 1505 C C . SER A 1 185 ? -5.307 -1.740 -6.009 1.00 93.38 185 SER A C 1
ATOM 1507 O O . SER A 1 185 ? -4.661 -2.791 -6.110 1.00 93.38 185 SER A O 1
ATOM 1509 N N . VAL A 1 186 ? -4.740 -0.569 -5.710 1.00 96.19 186 VAL A N 1
ATOM 1510 C CA . VAL A 1 186 ? -3.317 -0.401 -5.393 1.00 96.19 186 VAL A CA 1
ATOM 1511 C C . VAL A 1 186 ? -3.168 0.511 -4.178 1.00 96.19 186 VAL A C 1
ATOM 1513 O O . VAL A 1 186 ? -3.764 1.585 -4.131 1.00 96.19 186 VAL A O 1
ATOM 1516 N N . ILE A 1 187 ? -2.344 0.107 -3.211 1.00 96.81 187 ILE A N 1
ATOM 1517 C CA . ILE A 1 187 ? -1.874 0.975 -2.124 1.00 96.81 187 ILE A CA 1
ATOM 1518 C C . ILE A 1 187 ? -0.400 1.263 -2.366 1.00 96.81 187 ILE A C 1
ATOM 1520 O O . ILE A 1 187 ? 0.383 0.344 -2.577 1.00 96.81 187 ILE A O 1
ATOM 1524 N N . ILE A 1 188 ? -0.021 2.537 -2.314 1.00 95.75 188 ILE A N 1
ATOM 1525 C CA . ILE A 1 188 ? 1.367 2.973 -2.460 1.00 95.75 188 ILE A CA 1
ATOM 1526 C C . ILE A 1 188 ? 1.753 3.746 -1.207 1.00 95.75 188 ILE A C 1
ATOM 1528 O O . ILE A 1 188 ? 1.044 4.672 -0.809 1.00 95.75 188 ILE A O 1
ATOM 1532 N N . THR A 1 189 ? 2.893 3.410 -0.611 1.00 94.81 189 THR A N 1
ATOM 1533 C CA . THR A 1 189 ? 3.521 4.257 0.409 1.00 94.81 189 THR A CA 1
ATOM 1534 C C . THR A 1 189 ? 4.710 4.986 -0.211 1.00 94.81 189 THR A C 1
ATOM 1536 O O . THR A 1 189 ? 5.464 4.436 -1.016 1.00 94.81 189 THR A O 1
ATOM 1539 N N . SER A 1 190 ? 4.879 6.259 0.139 1.00 92.69 190 SER A N 1
ATOM 1540 C CA . SER A 1 190 ? 6.017 7.049 -0.316 1.00 92.69 190 SER A CA 1
ATOM 1541 C C . SER A 1 190 ? 6.453 8.030 0.759 1.00 92.69 190 SER A C 1
ATOM 1543 O O . SER A 1 190 ? 5.631 8.590 1.484 1.00 92.69 190 S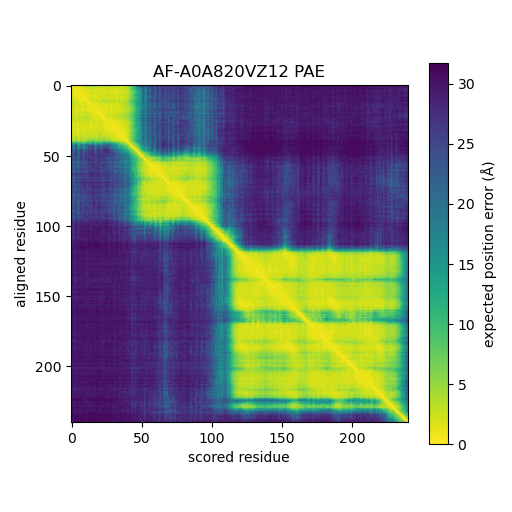ER A O 1
ATOM 1545 N N . ASN A 1 191 ? 7.763 8.249 0.844 1.00 90.19 191 ASN A N 1
ATOM 1546 C CA . ASN A 1 191 ? 8.363 9.307 1.651 1.00 90.19 191 ASN A CA 1
ATOM 1547 C C . ASN A 1 191 ? 8.555 10.615 0.861 1.00 90.19 191 ASN A C 1
ATOM 1549 O O . ASN A 1 191 ? 9.025 11.600 1.431 1.00 90.19 191 ASN A O 1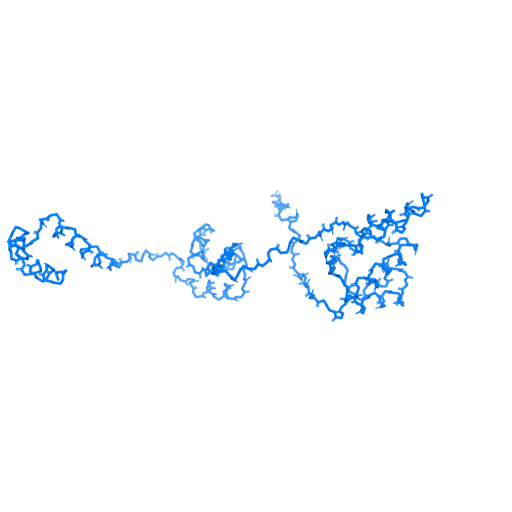
ATOM 1553 N N . LYS A 1 192 ? 8.226 10.631 -0.438 1.00 89.38 192 LYS A N 1
ATOM 1554 C CA . LYS A 1 192 ? 8.324 11.809 -1.298 1.00 89.38 192 LYS A CA 1
ATOM 1555 C C . LYS A 1 192 ? 6.933 12.324 -1.676 1.00 89.38 192 LYS A C 1
ATOM 1557 O O . LYS A 1 192 ? 6.053 11.527 -2.006 1.00 89.38 192 LYS A O 1
ATOM 1562 N N . PRO A 1 193 ? 6.731 13.652 -1.678 1.00 89.38 193 PRO A N 1
ATOM 1563 C CA . PRO A 1 193 ? 5.497 14.235 -2.183 1.00 89.38 193 PRO A CA 1
ATOM 1564 C C . PRO A 1 193 ? 5.399 14.025 -3.707 1.00 89.38 193 PRO A C 1
ATOM 1566 O O . PRO A 1 193 ? 6.417 13.815 -4.377 1.00 89.38 193 PRO A O 1
ATOM 1569 N N . PHE A 1 194 ? 4.182 14.057 -4.257 1.00 89.06 194 PHE A N 1
ATOM 1570 C CA . PHE A 1 194 ? 3.911 13.724 -5.665 1.00 89.06 194 PHE A CA 1
ATOM 1571 C C . PHE A 1 194 ? 4.676 14.607 -6.657 1.00 89.06 194 PHE A C 1
ATOM 1573 O O . PHE A 1 194 ? 5.074 14.153 -7.727 1.00 89.06 194 PHE A O 1
ATOM 1580 N N . GLU A 1 195 ? 4.927 15.859 -6.288 1.00 87.44 195 GLU A N 1
ATOM 1581 C CA . GLU A 1 195 ? 5.678 16.842 -7.067 1.00 87.44 195 GLU A CA 1
ATOM 1582 C C . GLU A 1 195 ? 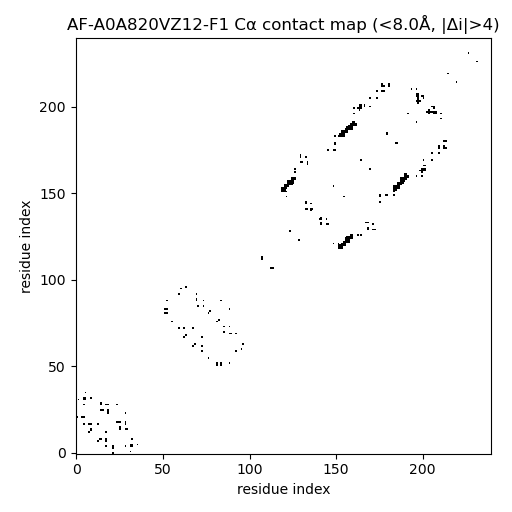7.124 16.386 -7.327 1.00 87.44 195 GLU A C 1
ATOM 1584 O O . GLU A 1 195 ? 7.710 16.718 -8.357 1.00 87.44 195 GLU A O 1
ATOM 1589 N N . ASN A 1 196 ? 7.675 15.555 -6.436 1.00 88.94 196 ASN A N 1
ATOM 1590 C CA . ASN A 1 196 ? 9.052 15.071 -6.508 1.00 88.94 196 ASN A CA 1
ATOM 1591 C C . ASN A 1 196 ? 9.164 13.693 -7.177 1.00 88.94 196 ASN A C 1
ATOM 1593 O O . ASN A 1 196 ? 10.254 13.118 -7.223 1.00 88.94 196 ASN A O 1
ATOM 1597 N N . TRP A 1 197 ? 8.071 13.141 -7.715 1.00 89.69 197 TRP A N 1
ATOM 1598 C CA . TRP A 1 197 ? 8.106 11.834 -8.380 1.00 89.69 197 TRP A CA 1
ATOM 1599 C C . TRP A 1 197 ? 8.925 11.850 -9.672 1.00 89.69 197 TRP A C 1
ATOM 1601 O O . TRP A 1 197 ? 9.520 10.833 -10.021 1.00 89.69 197 TRP A O 1
ATOM 1611 N N . GLY A 1 198 ? 9.072 13.009 -10.323 1.00 87.00 198 GLY A N 1
ATOM 1612 C CA . GLY A 1 198 ? 9.984 13.163 -11.462 1.00 87.00 198 GLY A CA 1
ATOM 1613 C C . GLY A 1 198 ? 11.436 12.782 -11.141 1.00 87.00 198 GLY A C 1
ATOM 1614 O O . GLY A 1 198 ? 12.137 12.272 -12.005 1.00 87.00 198 GLY A O 1
ATOM 1615 N N . GLU A 1 199 ? 11.883 12.954 -9.892 1.00 87.19 199 GLU A N 1
ATOM 1616 C CA . GLU A 1 199 ? 13.232 12.551 -9.461 1.00 87.19 199 GLU A CA 1
ATOM 1617 C C . GLU A 1 199 ? 13.382 11.039 -9.249 1.00 87.19 199 GLU A C 1
ATOM 1619 O O . GLU A 1 199 ? 14.505 10.536 -9.193 1.00 87.19 199 GLU A O 1
ATOM 1624 N N . ILE A 1 200 ? 12.266 10.335 -9.034 1.00 87.88 200 ILE A N 1
ATOM 1625 C CA . ILE A 1 200 ? 12.238 8.893 -8.761 1.00 87.88 200 ILE A CA 1
ATOM 1626 C C . ILE A 1 200 ? 12.373 8.118 -10.071 1.00 87.88 200 ILE A C 1
ATOM 1628 O O . ILE A 1 200 ? 13.144 7.161 -10.125 1.00 87.88 200 ILE A O 1
ATOM 1632 N N . PHE A 1 201 ? 11.626 8.546 -11.094 1.00 85.06 201 PHE A N 1
ATOM 1633 C CA . PHE A 1 201 ? 11.520 7.866 -12.387 1.00 85.06 201 PHE A CA 1
ATOM 1634 C C . PHE A 1 201 ? 12.526 8.354 -13.438 1.00 85.06 201 PHE A C 1
ATOM 1636 O O . PHE A 1 201 ? 12.618 7.734 -14.492 1.00 85.06 201 PHE A O 1
ATOM 1643 N N . ASP A 1 202 ? 13.247 9.449 -13.163 1.00 83.38 202 ASP A N 1
ATOM 1644 C CA . ASP A 1 202 ? 14.182 10.131 -14.083 1.00 83.38 202 ASP A CA 1
ATOM 1645 C C . ASP A 1 202 ? 13.548 10.593 -15.415 1.00 83.38 202 ASP A C 1
ATOM 1647 O O . ASP A 1 202 ? 14.231 10.994 -16.351 1.00 83.38 202 ASP A O 1
ATOM 1651 N N . ASP A 1 203 ? 12.215 10.599 -15.474 1.00 85.56 203 ASP A N 1
ATOM 1652 C CA . ASP A 1 203 ? 11.407 11.095 -16.581 1.00 85.56 203 ASP A CA 1
ATOM 1653 C C . ASP A 1 203 ? 10.175 11.812 -16.011 1.00 85.56 203 ASP A C 1
ATOM 1655 O O . ASP A 1 203 ? 9.295 11.215 -15.384 1.00 85.56 203 ASP A O 1
ATOM 1659 N N . LYS A 1 204 ? 10.109 13.131 -16.224 1.00 88.25 204 LYS A N 1
ATOM 1660 C CA . LYS A 1 204 ? 9.000 13.970 -15.748 1.00 88.25 204 LYS A CA 1
ATOM 1661 C C . LYS A 1 204 ? 7.687 13.674 -16.470 1.00 88.25 204 LYS A C 1
ATOM 1663 O O . LYS A 1 204 ? 6.627 13.818 -15.863 1.00 88.25 204 LYS A O 1
ATOM 1668 N N . VAL A 1 205 ? 7.737 13.305 -17.748 1.00 90.69 205 VAL A N 1
ATOM 1669 C CA . VAL A 1 205 ? 6.543 12.995 -18.543 1.00 90.69 205 VAL A CA 1
ATOM 1670 C C . VAL A 1 205 ? 5.935 11.696 -18.031 1.00 90.69 205 VAL A C 1
ATOM 1672 O O . VAL A 1 205 ? 4.748 11.666 -17.703 1.00 90.69 205 VAL A O 1
ATOM 1675 N N . LEU A 1 206 ? 6.765 10.665 -17.862 1.00 90.56 206 LEU A N 1
ATOM 1676 C CA . LEU A 1 206 ? 6.338 9.385 -17.306 1.00 90.56 206 LEU A CA 1
ATOM 1677 C C . LEU A 1 206 ? 5.830 9.533 -15.867 1.00 90.56 206 LEU A C 1
ATOM 1679 O O . LEU A 1 206 ? 4.752 9.039 -15.539 1.00 90.56 206 LEU A O 1
ATOM 1683 N N . ALA A 1 207 ? 6.550 10.274 -15.020 1.00 91.44 207 ALA A N 1
ATOM 1684 C CA . ALA A 1 207 ? 6.137 10.520 -13.641 1.00 91.44 207 ALA A CA 1
ATOM 1685 C C . ALA A 1 207 ? 4.764 11.207 -13.555 1.00 91.44 207 ALA A C 1
ATOM 1687 O O . ALA A 1 207 ? 3.935 10.800 -12.742 1.00 91.44 207 ALA A O 1
ATOM 1688 N N . ASN A 1 208 ? 4.495 12.204 -14.405 1.00 92.62 208 ASN A N 1
ATOM 1689 C CA . ASN A 1 208 ? 3.179 12.845 -14.471 1.00 92.62 208 ASN A CA 1
ATOM 1690 C C . ASN A 1 208 ? 2.098 11.865 -14.942 1.00 92.62 208 ASN A C 1
ATOM 1692 O O . ASN A 1 208 ? 1.040 11.787 -14.326 1.00 92.62 208 ASN A O 1
ATOM 1696 N N . ALA A 1 209 ? 2.384 11.052 -15.961 1.00 93.56 209 ALA A N 1
ATOM 1697 C CA . ALA A 1 209 ? 1.441 10.057 -16.465 1.00 93.56 209 ALA A CA 1
ATOM 1698 C C . ALA A 1 209 ? 1.081 8.983 -15.417 1.00 93.56 209 ALA A C 1
ATOM 1700 O O . ALA A 1 209 ? -0.073 8.546 -15.352 1.00 93.56 209 ALA A O 1
ATOM 1701 N N . ILE A 1 210 ? 2.049 8.555 -14.601 1.00 93.62 210 ILE A N 1
ATOM 1702 C CA . ILE A 1 210 ? 1.827 7.662 -13.454 1.00 93.62 210 ILE A CA 1
ATOM 1703 C C . ILE A 1 210 ? 0.977 8.379 -12.405 1.00 93.62 210 ILE A C 1
ATOM 1705 O O . ILE A 1 210 ? -0.041 7.849 -11.961 1.00 93.62 210 ILE A O 1
ATOM 1709 N N . ARG A 1 211 ? 1.395 9.587 -12.011 1.00 93.50 211 ARG A N 1
ATOM 1710 C CA . ARG A 1 211 ? 0.739 10.393 -10.979 1.00 93.50 211 ARG A CA 1
ATOM 1711 C C . ARG A 1 211 ? -0.737 10.607 -11.296 1.00 93.50 211 ARG A C 1
ATOM 1713 O O . ARG A 1 211 ? -1.568 10.392 -10.420 1.00 93.50 211 ARG A O 1
ATOM 1720 N N . ASP A 1 212 ? -1.064 10.987 -12.527 1.00 93.19 212 ASP A N 1
ATOM 1721 C CA . ASP A 1 212 ? -2.442 11.262 -12.935 1.00 93.19 212 ASP A CA 1
ATOM 1722 C C . ASP A 1 212 ? -3.333 10.020 -12.785 1.00 93.19 212 ASP A C 1
ATOM 1724 O O . ASP A 1 212 ? -4.437 10.116 -12.253 1.00 93.19 212 ASP A O 1
ATOM 1728 N N . ARG A 1 213 ? -2.824 8.832 -13.141 1.00 94.31 213 ARG A N 1
ATOM 1729 C CA . ARG A 1 213 ? -3.547 7.558 -12.969 1.00 94.31 213 ARG A CA 1
ATOM 1730 C C . ARG A 1 213 ? -3.725 7.172 -11.507 1.00 94.31 213 ARG A C 1
ATOM 1732 O O . ARG A 1 213 ? -4.793 6.701 -11.132 1.00 94.31 213 ARG A O 1
ATOM 1739 N N . VAL A 1 214 ? -2.693 7.364 -10.686 1.00 92.56 214 VAL A N 1
ATOM 1740 C CA . VAL A 1 214 ? -2.762 7.052 -9.252 1.00 92.56 214 VAL A CA 1
ATOM 1741 C C . VAL A 1 214 ? -3.738 7.993 -8.550 1.00 92.56 214 VAL A C 1
ATOM 1743 O O . VAL A 1 214 ? -4.559 7.532 -7.770 1.00 92.56 214 VAL A O 1
ATOM 1746 N N . ILE A 1 215 ? -3.681 9.299 -8.824 1.00 92.88 215 ILE A N 1
ATOM 1747 C CA . ILE A 1 215 ? -4.457 10.306 -8.084 1.00 92.88 215 ILE A CA 1
ATOM 1748 C C . ILE A 1 215 ? -5.941 10.304 -8.465 1.00 92.88 215 ILE A C 1
ATOM 1750 O O . ILE A 1 215 ? -6.771 10.591 -7.605 1.00 92.88 215 ILE A O 1
ATOM 1754 N N . HIS A 1 216 ? -6.291 9.977 -9.712 1.00 91.44 216 HIS A N 1
ATOM 1755 C CA . HIS A 1 216 ? -7.662 10.125 -10.210 1.00 91.44 216 HIS A CA 1
ATOM 1756 C C . HIS A 1 216 ? -8.721 9.412 -9.345 1.00 91.44 216 HIS A C 1
ATOM 1758 O O . HIS A 1 216 ? -9.779 9.982 -9.082 1.00 91.44 216 HIS A O 1
ATOM 1764 N N . HIS A 1 217 ? -8.413 8.213 -8.835 1.00 90.81 217 HIS A N 1
ATOM 1765 C CA . HIS A 1 217 ? -9.297 7.432 -7.959 1.00 90.81 217 HIS A CA 1
ATOM 1766 C C . HIS A 1 217 ? -8.643 7.071 -6.615 1.00 90.81 217 HIS A C 1
ATOM 1768 O O . HIS A 1 217 ? -8.885 5.996 -6.068 1.00 90.81 217 HIS A O 1
ATOM 1774 N N . ALA A 1 218 ? -7.803 7.958 -6.072 1.00 92.00 218 ALA A N 1
ATOM 1775 C CA . ALA A 1 218 ? -7.119 7.718 -4.803 1.00 92.00 218 ALA A CA 1
ATOM 1776 C C . ALA A 1 218 ? -7.787 8.388 -3.601 1.00 92.00 218 ALA A C 1
ATOM 1778 O O . ALA A 1 218 ? -8.257 9.525 -3.652 1.00 92.00 218 ALA A O 1
ATOM 1779 N N . ILE A 1 219 ? -7.673 7.712 -2.459 1.00 94.19 219 ILE A N 1
ATOM 1780 C CA . ILE A 1 219 ? -7.778 8.330 -1.139 1.00 94.19 219 ILE A CA 1
ATOM 1781 C C . ILE A 1 219 ? -6.357 8.676 -0.691 1.00 94.19 219 ILE A C 1
ATOM 1783 O O . ILE A 1 219 ? -5.515 7.794 -0.525 1.00 94.19 219 ILE A O 1
ATOM 1787 N N . ILE A 1 220 ? -6.075 9.967 -0.507 1.00 92.62 220 ILE A N 1
ATOM 1788 C CA . ILE A 1 220 ? -4.732 10.442 -0.156 1.00 92.62 220 ILE A CA 1
ATOM 1789 C C . ILE A 1 220 ? -4.629 10.643 1.357 1.00 92.62 220 ILE A C 1
ATOM 1791 O O . ILE A 1 220 ? -5.174 11.597 1.912 1.00 92.62 220 ILE A O 1
ATOM 1795 N N . CYS A 1 221 ? -3.851 9.786 2.013 1.00 91.50 221 CYS A N 1
ATOM 1796 C CA . CYS A 1 221 ? -3.538 9.895 3.436 1.00 91.50 221 CYS A CA 1
ATOM 1797 C C . CYS A 1 221 ? -2.198 10.617 3.635 1.00 91.50 221 CYS A C 1
ATOM 1799 O O . CYS A 1 221 ? -1.135 9.998 3.589 1.00 91.50 221 CYS A O 1
ATOM 1801 N N . LYS A 1 222 ? -2.231 11.936 3.860 1.00 89.88 222 LYS A N 1
ATOM 1802 C CA . LYS A 1 222 ? -1.019 12.714 4.169 1.00 89.88 222 LYS A CA 1
ATOM 1803 C C . LYS A 1 222 ? -0.658 12.583 5.648 1.00 89.88 222 LYS A C 1
ATOM 1805 O O . LYS A 1 222 ? -1.434 12.981 6.513 1.00 89.88 222 LYS A O 1
ATOM 1810 N N . ILE A 1 223 ? 0.535 12.065 5.932 1.00 87.00 223 ILE A N 1
ATOM 1811 C CA . ILE A 1 223 ? 1.082 11.981 7.290 1.00 87.00 223 ILE A CA 1
ATOM 1812 C C . ILE A 1 223 ? 1.992 13.193 7.508 1.00 87.00 223 ILE A C 1
ATOM 1814 O O . ILE A 1 223 ? 3.136 13.209 7.059 1.00 87.00 223 ILE A O 1
ATOM 1818 N N . ASN A 1 224 ? 1.473 14.216 8.189 1.00 80.88 224 ASN A N 1
ATOM 1819 C CA . ASN A 1 224 ? 2.200 15.455 8.473 1.00 80.88 224 ASN A CA 1
ATOM 1820 C C . ASN A 1 224 ? 2.732 15.456 9.917 1.00 80.88 224 ASN A C 1
ATOM 1822 O O . ASN A 1 224 ? 2.055 14.983 10.826 1.00 80.88 224 ASN A O 1
ATOM 1826 N N . ASN A 1 225 ? 3.919 16.035 10.133 1.00 70.56 225 ASN A N 1
ATOM 1827 C CA . ASN A 1 225 ? 4.442 16.435 11.452 1.00 70.56 225 ASN A CA 1
ATOM 1828 C C . ASN A 1 225 ? 4.457 15.342 12.551 1.00 70.56 225 ASN A C 1
ATOM 1830 O O . ASN A 1 225 ? 4.330 15.647 13.736 1.00 70.56 225 ASN A O 1
ATOM 1834 N N . GLY A 1 226 ? 4.660 14.073 12.182 1.00 73.62 226 GLY A N 1
ATOM 1835 C CA . GLY A 1 226 ? 4.821 12.962 13.125 1.00 73.62 226 GLY A CA 1
ATOM 1836 C C . GLY A 1 226 ? 6.289 12.691 13.461 1.00 73.62 226 GLY A C 1
ATOM 1837 O O . GLY A 1 226 ? 7.113 12.511 12.567 1.00 73.62 226 GLY A O 1
ATOM 1838 N N . ILE A 1 227 ? 6.620 12.613 14.752 1.00 78.88 227 ILE A N 1
ATOM 1839 C CA . ILE A 1 227 ? 7.926 12.105 15.195 1.00 78.88 227 ILE A CA 1
ATOM 1840 C C . ILE A 1 227 ? 8.025 10.632 14.777 1.00 78.88 227 ILE A C 1
ATOM 1842 O O . ILE A 1 227 ? 7.066 9.874 14.941 1.00 78.88 227 ILE A O 1
ATOM 1846 N N . SER A 1 228 ? 9.184 10.218 14.258 1.00 79.81 228 SER A N 1
ATOM 1847 C CA . SER A 1 228 ? 9.454 8.813 13.940 1.00 79.81 228 SER A CA 1
ATOM 1848 C C . SER A 1 228 ? 9.139 7.927 15.145 1.00 79.81 228 SER A C 1
ATOM 1850 O O . SER A 1 228 ? 9.784 8.020 16.193 1.00 79.81 228 SER A O 1
ATOM 1852 N N . TYR A 1 229 ? 8.179 7.017 14.982 1.00 83.75 229 TYR A N 1
ATOM 1853 C CA . TYR A 1 229 ? 7.839 6.044 16.020 1.00 83.75 229 TYR A CA 1
ATOM 1854 C C . TYR A 1 229 ? 9.025 5.139 16.373 1.00 83.75 229 TYR A C 1
ATOM 1856 O O . TYR A 1 229 ? 9.120 4.690 17.511 1.00 83.75 229 TYR A O 1
ATOM 1864 N N . ARG A 1 230 ? 9.966 4.930 15.439 1.00 78.69 230 ARG A N 1
ATOM 1865 C CA . ARG A 1 230 ? 11.202 4.165 15.678 1.00 78.69 230 ARG A CA 1
ATOM 1866 C C . ARG A 1 230 ? 12.156 4.885 16.638 1.00 78.69 230 ARG A C 1
ATOM 1868 O O . ARG A 1 230 ? 12.887 4.232 17.369 1.00 78.69 230 ARG A O 1
ATOM 1875 N N . THR A 1 231 ? 12.138 6.218 16.647 1.00 78.44 231 THR A N 1
ATOM 1876 C CA . THR A 1 231 ? 13.018 7.056 17.483 1.00 78.44 231 THR A CA 1
ATOM 1877 C C . THR A 1 231 ? 12.394 7.378 18.842 1.00 78.44 231 THR A C 1
ATOM 1879 O O . THR A 1 231 ? 13.085 7.826 19.750 1.00 78.44 231 THR A O 1
ATOM 1882 N N . LYS A 1 232 ? 11.097 7.107 19.025 1.00 68.06 232 LYS A N 1
ATOM 1883 C CA . LYS A 1 232 ? 10.344 7.443 20.243 1.00 68.06 232 LYS A CA 1
ATOM 1884 C C . LYS A 1 232 ? 10.879 6.772 21.521 1.00 68.06 232 LYS A C 1
ATOM 1886 O O . LYS A 1 232 ? 10.638 7.284 22.607 1.00 68.06 232 LYS A O 1
ATOM 1891 N N . SER A 1 233 ? 11.599 5.655 21.410 1.00 59.56 233 SER A N 1
ATOM 1892 C CA . SER A 1 233 ? 12.247 4.967 22.539 1.00 59.56 233 SER A CA 1
ATOM 1893 C C . SER A 1 233 ? 13.705 5.386 22.780 1.00 59.56 233 SER A C 1
ATOM 1895 O O . SER A 1 233 ? 14.323 4.872 23.703 1.00 59.56 233 SER A O 1
ATOM 1897 N N . ILE A 1 234 ? 14.265 6.278 21.952 1.00 62.94 234 ILE A N 1
ATOM 1898 C CA . ILE A 1 234 ? 15.684 6.692 21.968 1.00 62.94 234 ILE A CA 1
ATOM 1899 C C . ILE A 1 234 ? 15.827 8.103 22.576 1.00 62.94 234 ILE A C 1
ATOM 1901 O O . ILE A 1 234 ? 16.783 8.820 22.303 1.00 62.94 234 ILE A O 1
ATOM 1905 N N . SER A 1 235 ? 14.867 8.549 23.389 1.00 52.12 235 SER A N 1
ATOM 1906 C CA . SER A 1 235 ? 14.976 9.813 24.124 1.00 52.12 235 SER A CA 1
ATOM 1907 C C . SER A 1 235 ? 16.195 9.752 25.052 1.00 52.12 235 SER A C 1
ATOM 1909 O O . SER A 1 235 ? 16.150 9.097 26.089 1.00 52.12 235 SER A O 1
ATOM 1911 N N . PHE A 1 236 ? 17.294 10.390 24.648 1.00 54.97 236 PHE A N 1
ATOM 1912 C CA . PHE A 1 236 ? 18.492 10.558 25.463 1.00 54.97 236 PHE A CA 1
ATOM 1913 C C . PHE A 1 236 ? 18.125 11.349 26.722 1.00 54.97 236 PHE A C 1
ATOM 1915 O O . PHE A 1 236 ? 17.641 12.478 26.615 1.00 54.97 236 PHE A O 1
ATOM 1922 N N . GLU A 1 237 ? 18.366 10.782 27.906 1.00 46.88 237 GLU A N 1
ATOM 1923 C CA . GLU A 1 237 ? 18.495 11.612 29.101 1.00 46.88 237 GLU A CA 1
ATOM 1924 C C . GLU A 1 237 ? 19.720 12.522 28.905 1.00 46.88 237 GLU A C 1
ATOM 1926 O O . GLU A 1 237 ? 20.780 12.032 28.495 1.00 46.88 237 GLU A O 1
ATOM 1931 N N . PRO A 1 238 ? 19.598 13.843 29.118 1.00 47.81 238 PRO A N 1
ATOM 1932 C CA . PRO A 1 238 ? 20.752 14.722 29.057 1.00 47.81 238 PRO A CA 1
ATOM 1933 C C . PRO A 1 238 ? 21.680 14.341 30.214 1.00 47.81 238 PRO A C 1
ATOM 1935 O O . PRO A 1 238 ? 21.301 14.458 31.377 1.00 47.81 238 PRO A O 1
ATOM 1938 N N . ASN A 1 239 ? 22.876 13.842 29.898 1.00 45.62 239 ASN A N 1
ATOM 1939 C CA . ASN A 1 239 ? 23.909 13.610 30.904 1.00 45.62 239 ASN A CA 1
ATOM 1940 C C . ASN A 1 239 ? 24.204 14.937 31.626 1.00 45.62 239 ASN A C 1
ATOM 1942 O O . ASN A 1 239 ? 24.540 15.924 30.967 1.00 45.62 239 ASN A O 1
ATOM 1946 N N . ASN A 1 240 ? 24.031 14.915 32.953 1.00 42.47 240 ASN A N 1
ATOM 1947 C CA . ASN A 1 240 ? 24.401 15.966 33.909 1.00 42.47 240 ASN A CA 1
ATOM 1948 C C . ASN A 1 240 ? 25.857 16.416 33.765 1.00 42.47 240 ASN A C 1
ATOM 1950 O O . ASN A 1 240 ? 26.727 15.532 33.582 1.00 42.47 240 ASN A O 1
#

Mean predicted aligned error: 19.14 Å

Solvent-accessible surface area (backbone atoms only — not comparable to full-atom values): 14754 Å² total; per-residue (Å²): 111,72,68,60,56,51,52,45,46,75,72,68,50,51,68,70,57,52,21,65,76,70,71,44,61,61,66,60,54,52,49,53,49,52,53,46,52,48,59,61,55,67,64,60,77,73,82,76,71,84,47,86,61,68,84,44,47,70,60,53,50,53,41,52,75,69,68,52,53,71,68,57,51,49,53,54,39,42,76,74,67,52,87,72,55,69,67,60,54,52,57,53,49,59,74,70,48,79,78,72,58,96,66,76,80,85,77,64,60,97,90,51,70,74,77,81,74,84,66,49,71,46,80,44,43,44,67,56,56,42,51,53,46,58,55,21,58,78,74,74,42,31,70,59,58,53,46,58,68,63,69,32,49,33,36,35,33,34,62,39,63,81,57,71,55,57,76,80,37,41,60,58,52,43,51,54,52,62,67,28,51,101,71,40,50,73,48,76,42,59,91,58,61,78,88,54,37,30,70,28,45,77,32,57,68,59,30,48,60,46,48,53,59,56,55,74,83,52,85,85,82,81,88,73,96,69,79,58,76,87,55,68,84,65,74,74,76,82,83,129

Secondary structure (DSSP, 8-state):
-HHHHHHHHHTT--HHHHHHHHT--HHHHHHHHHHHHHHHHTT--------GGGGGHHHHHHHHHTT--HHHHHHHHHHTT--S-HHHHHHHHHHHS----SS----PPTT---------EEEEEHHHHHHHHHHHHHTT-HHHHHHHHHHSSEEEEEEETSSPPPHHHHHHHHHHHHHHTTTSEEEEEESS-GGGTHHHHS-HHHHHHHHHHHHHT-------SPPPTTTTT-------

pLDDT: mean 82.23, std 15.48, range [38.72, 96.81]

Nearest PDB structures (foldseek):
  5bq5-assembly3_C  TM=9.220E-01  e=6.829E-09  Geobacillus stearothermophilus
  8q3w-assembly1_A  TM=9.665E-01  e=8.853E-08  Geobacillus stearothermophilus
  8q4d-assembly1_O  TM=5.303E-01  e=6.617E-08  Geobacillus stearothermophilus
  1l8q-assembly1_A  TM=8.006E-01  e=1.210E-04  Aquifex aeolicus
  8btg-assembly1_E  TM=8.712E-01  e=4.619E-04  Bacillus subtilis

Radius of gyration: 32.33 Å; Cα contacts (8 Å, |Δi|>4): 191; chains: 1; bounding box: 77×43×77 Å